Protein AF-A0A7X2NKG6-F1 (afdb_monomer_lite)

pLDDT: mean 87.87, std 10.51, range [48.62, 98.0]

Foldseek 3Di:
DVPQQQVQLCVQALPNDFAQALVSVVVSVVPDPQFDADLQFDADDPVVLVVLCPDQQRPNPDDDDDPLCVLVNVLFVSLVRNHFRGEDDDSDDPCSVVLVPRKGKDGQRDDAAEDADDAPLQLQQQLVLCVVFVPDPQGFFWKKWDWFAASNRYIYTGIWTWGDDPPHIHTYGHHDDGSMDITTTDGDVRSVVSSVVSVD

Radius of gyration: 16.54 Å; chains: 1; bounding box: 43×39×49 Å

Sequence (200 aa):
MHDTLREAMMQMGMGKTPVRSKKDLVAFLKKSKGVQYHENCRLIKEDWKRWMNGVWWGTGYTGELEPRAVPMLKLRDTLLAIGGEEACLPIQDPDLDHLMEYGQIWVVQKKVRMKRGEASRCHQNSAYLWQANRYYNAGIFGVATGYAMSDDGVWRQHSWCVLKKPRSYQIVETTTPRELYFGVCMLGSDAERFCESVCM

Organism: NCBI:txid2605778

Secondary structure (DSSP, 8-state):
-HHHHHHHHHHH-SSSS---SHHHHHHHHHH-TT------PPPPPHHHHHHHTTSTTSTT--SPPPTTHHHHHHHHHHHHHHS-SEEE--S--TTHHHHHHH-EEEE-SSS-EE---STT-HHHHHHHHHHHHTT-TTSEEEEEEEEEE-TTSEEEEEEEEEEEETTEEEEEESS---SEEEEEEE-HHHHHHHHHHHH-

Structure (mmCIF, N/CA/C/O backbone):
data_AF-A0A7X2NKG6-F1
#
_entry.id   AF-A0A7X2NKG6-F1
#
loop_
_atom_site.group_PDB
_atom_site.id
_atom_site.type_symbol
_atom_site.label_atom_id
_atom_site.label_alt_id
_atom_site.label_comp_id
_atom_site.label_asym_id
_atom_site.label_entity_id
_atom_site.label_seq_id
_atom_site.pdbx_PDB_ins_code
_atom_site.Cartn_x
_atom_site.Cartn_y
_atom_site.Cartn_z
_atom_site.occupancy
_atom_site.B_iso_or_equiv
_atom_site.auth_seq_id
_atom_site.auth_comp_id
_atom_site.auth_asym_id
_atom_site.auth_atom_id
_atom_site.pdbx_PDB_model_num
ATOM 1 N N . MET A 1 1 ? 22.214 0.914 -1.067 1.00 48.62 1 MET A N 1
ATOM 2 C CA . MET A 1 1 ? 20.976 0.097 -1.042 1.00 48.62 1 MET A CA 1
ATOM 3 C C . MET A 1 1 ? 19.731 0.987 -1.059 1.00 48.62 1 MET A C 1
ATOM 5 O O . MET A 1 1 ? 18.845 0.708 -1.841 1.00 48.62 1 MET A O 1
ATOM 9 N N . HIS A 1 2 ? 19.696 2.101 -0.311 1.00 55.44 2 HIS A N 1
ATOM 10 C CA . HIS A 1 2 ? 18.590 3.080 -0.341 1.00 55.44 2 HIS A CA 1
ATOM 11 C C . HIS A 1 2 ? 18.450 3.877 -1.654 1.00 55.44 2 HIS A C 1
ATOM 13 O O . HIS A 1 2 ? 17.345 4.290 -2.005 1.00 55.44 2 HIS A O 1
ATOM 19 N N . ASP A 1 3 ? 19.543 4.083 -2.396 1.00 59.94 3 ASP A N 1
ATOM 20 C CA . ASP A 1 3 ? 19.524 4.958 -3.576 1.00 59.94 3 ASP A CA 1
ATOM 21 C C . ASP A 1 3 ? 18.640 4.415 -4.708 1.00 59.94 3 ASP A C 1
ATOM 23 O O . ASP A 1 3 ? 17.891 5.180 -5.308 1.00 59.94 3 ASP A O 1
ATOM 27 N N . THR A 1 4 ? 18.612 3.096 -4.929 1.00 73.81 4 THR A N 1
ATOM 28 C CA . THR A 1 4 ? 17.812 2.473 -5.997 1.00 73.81 4 THR A CA 1
ATOM 29 C C . THR A 1 4 ? 16.314 2.574 -5.742 1.00 73.81 4 THR A C 1
ATOM 31 O O . THR A 1 4 ? 15.566 2.919 -6.657 1.00 73.81 4 THR A O 1
ATOM 34 N N . LEU A 1 5 ? 15.859 2.327 -4.508 1.00 78.81 5 LEU A N 1
ATOM 35 C CA . LEU A 1 5 ? 14.447 2.461 -4.146 1.00 78.81 5 LEU A CA 1
ATOM 36 C C . LEU A 1 5 ? 14.002 3.924 -4.199 1.00 78.81 5 LEU A C 1
ATOM 38 O O . LEU A 1 5 ? 12.959 4.244 -4.770 1.00 78.81 5 LEU A O 1
ATOM 42 N N . ARG A 1 6 ? 14.810 4.831 -3.647 1.00 79.56 6 ARG A N 1
ATOM 43 C CA . ARG A 1 6 ? 14.527 6.267 -3.670 1.00 79.56 6 ARG A CA 1
ATOM 44 C C . ARG A 1 6 ? 14.426 6.794 -5.101 1.00 79.56 6 ARG A C 1
ATOM 46 O O . ARG A 1 6 ? 13.461 7.486 -5.423 1.00 79.56 6 ARG A O 1
ATOM 53 N N . GLU A 1 7 ? 15.378 6.450 -5.964 1.00 77.88 7 GLU A N 1
ATOM 54 C CA . GLU A 1 7 ? 15.366 6.816 -7.384 1.00 77.88 7 GLU A CA 1
ATOM 55 C C . GLU A 1 7 ? 14.157 6.230 -8.113 1.00 77.88 7 GLU A C 1
ATOM 57 O O . GLU A 1 7 ? 13.478 6.947 -8.850 1.00 77.88 7 GLU A O 1
ATOM 62 N N . ALA A 1 8 ? 13.840 4.956 -7.863 1.00 79.44 8 ALA A N 1
ATOM 63 C CA . ALA A 1 8 ? 12.670 4.289 -8.417 1.00 79.44 8 ALA A CA 1
ATOM 64 C C . ALA A 1 8 ? 11.385 5.043 -8.052 1.00 79.44 8 ALA A C 1
ATOM 66 O O . ALA A 1 8 ? 10.585 5.386 -8.926 1.00 79.44 8 ALA A O 1
ATOM 67 N N . MET A 1 9 ? 11.211 5.364 -6.770 1.00 84.56 9 MET A N 1
ATOM 68 C CA . MET A 1 9 ? 10.041 6.081 -6.271 1.00 84.56 9 MET A CA 1
ATOM 69 C C . MET A 1 9 ? 9.963 7.511 -6.809 1.00 84.56 9 MET A C 1
ATOM 71 O O . MET A 1 9 ? 8.890 7.944 -7.224 1.00 84.56 9 MET A O 1
ATOM 75 N N . MET A 1 10 ? 11.088 8.225 -6.917 1.00 79.94 10 MET A N 1
ATOM 76 C CA . MET A 1 10 ? 11.113 9.541 -7.565 1.00 79.94 10 MET A CA 1
ATOM 77 C C . MET A 1 10 ? 10.756 9.466 -9.052 1.00 79.94 10 MET A C 1
ATOM 79 O O . MET A 1 10 ? 10.020 10.318 -9.549 1.00 79.94 10 MET A O 1
ATOM 83 N N . GLN A 1 11 ? 11.239 8.447 -9.767 1.00 76.38 11 GLN A N 1
ATOM 84 C CA . GLN A 1 11 ? 10.953 8.258 -11.189 1.00 76.38 11 GLN A CA 1
ATOM 85 C C . GLN A 1 11 ? 9.481 7.895 -11.436 1.00 76.38 11 GLN A C 1
ATOM 87 O O . GLN A 1 11 ? 8.892 8.327 -12.428 1.00 76.38 11 GLN A O 1
ATOM 92 N N . MET A 1 12 ? 8.893 7.098 -10.540 1.00 74.81 12 MET A N 1
ATOM 93 C CA . MET A 1 12 ? 7.510 6.616 -10.612 1.00 74.81 12 MET A CA 1
ATOM 94 C C . MET A 1 12 ? 6.499 7.526 -9.914 1.00 74.81 12 MET A C 1
ATOM 96 O O . MET A 1 12 ? 5.302 7.231 -9.922 1.00 74.81 12 MET A O 1
ATOM 100 N N . GLY A 1 13 ? 6.953 8.630 -9.319 1.00 62.66 13 GLY A N 1
ATOM 101 C CA . GLY A 1 13 ? 6.102 9.656 -8.735 1.00 62.66 13 GLY A CA 1
ATOM 102 C C . GLY A 1 13 ? 4.969 10.041 -9.684 1.00 62.66 13 GLY A C 1
ATOM 103 O O . GLY A 1 13 ? 5.182 10.301 -10.872 1.00 62.66 13 GLY A O 1
ATOM 104 N N . MET A 1 14 ? 3.738 10.090 -9.174 1.00 60.88 14 MET A N 1
ATOM 105 C CA . MET A 1 14 ? 2.606 10.653 -9.911 1.00 60.88 14 MET A CA 1
ATOM 106 C C . MET A 1 14 ? 2.756 12.185 -9.988 1.00 60.88 14 MET A C 1
ATOM 108 O O . MET A 1 14 ? 2.049 12.932 -9.324 1.00 60.88 14 MET A O 1
ATOM 112 N N . GLY A 1 15 ? 3.726 12.660 -10.775 1.00 54.94 15 GLY A N 1
ATOM 113 C CA . GLY A 1 15 ? 4.187 14.052 -10.832 1.00 54.94 15 GLY A CA 1
ATOM 114 C C . GLY A 1 15 ? 5.669 14.197 -10.456 1.00 54.94 15 GLY A C 1
ATOM 115 O O . GLY A 1 15 ? 6.328 13.225 -10.116 1.00 54.94 15 GLY A O 1
ATOM 116 N N . LYS A 1 16 ? 6.209 15.428 -10.490 1.00 59.16 16 LYS A N 1
ATOM 117 C CA . LYS A 1 16 ? 7.591 15.718 -10.034 1.00 59.16 16 LYS A CA 1
ATOM 118 C C . LYS A 1 16 ? 7.776 15.562 -8.511 1.00 59.16 16 LYS A C 1
ATOM 120 O O . LYS A 1 16 ? 8.898 15.649 -8.028 1.00 59.16 16 LYS A O 1
ATOM 125 N N . THR A 1 17 ? 6.685 15.386 -7.763 1.00 68.44 17 THR A N 1
ATOM 126 C CA . THR A 1 17 ? 6.663 15.310 -6.298 1.00 68.44 17 THR A CA 1
ATOM 127 C C . THR A 1 17 ? 5.819 14.101 -5.882 1.00 68.44 17 THR A C 1
ATOM 129 O O . THR A 1 17 ? 4.720 13.951 -6.423 1.00 68.44 17 THR A O 1
ATOM 132 N N . PRO A 1 18 ? 6.294 13.251 -4.953 1.00 77.94 18 PRO A N 1
ATOM 133 C CA . PRO A 1 18 ? 5.524 12.121 -4.440 1.00 77.94 18 PRO A CA 1
ATOM 134 C C . PRO A 1 18 ? 4.194 12.563 -3.824 1.00 77.94 18 PRO A C 1
ATOM 136 O O . PRO A 1 18 ? 4.122 13.585 -3.144 1.00 77.94 18 PRO A O 1
ATOM 139 N N . VAL A 1 19 ? 3.143 11.774 -4.037 1.00 86.56 19 VAL A N 1
ATOM 140 C CA . VAL A 1 19 ? 1.824 12.012 -3.441 1.00 86.56 19 VAL A CA 1
ATOM 141 C C . VAL A 1 19 ? 1.767 11.246 -2.123 1.00 86.56 19 VAL A C 1
ATOM 143 O O . VAL A 1 19 ? 1.677 10.026 -2.159 1.00 86.56 19 VAL A O 1
ATOM 146 N N . ARG A 1 20 ? 1.867 11.908 -0.964 1.00 89.06 20 ARG A N 1
ATOM 147 C CA . ARG A 1 20 ? 2.012 11.204 0.332 1.00 89.06 20 ARG A CA 1
ATOM 148 C C . ARG A 1 20 ? 0.953 11.562 1.368 1.00 89.06 20 ARG A C 1
ATOM 150 O O . ARG A 1 20 ? 0.866 10.916 2.402 1.00 89.06 20 ARG A O 1
ATOM 157 N N . SER A 1 21 ? 0.140 12.572 1.087 1.00 91.38 21 SER A N 1
ATOM 158 C CA . SER A 1 21 ? -0.926 13.046 1.967 1.00 91.38 21 SER A CA 1
ATOM 159 C C . SER A 1 21 ? -2.225 13.286 1.201 1.00 91.38 21 SER A C 1
ATOM 161 O O . SER A 1 21 ? -2.227 13.407 -0.028 1.00 91.38 21 SER A O 1
ATOM 163 N N . LYS A 1 22 ? -3.339 13.459 1.927 1.00 90.94 22 LYS A N 1
ATOM 164 C CA . LYS A 1 22 ? -4.613 13.900 1.333 1.00 90.94 22 LYS A CA 1
ATOM 165 C C . LYS A 1 22 ? -4.467 15.216 0.567 1.00 90.94 22 LYS A C 1
ATOM 167 O O . LYS A 1 22 ? -5.031 15.373 -0.514 1.00 90.94 22 LYS A O 1
ATOM 172 N N . LYS A 1 23 ? -3.669 16.154 1.086 1.00 91.38 23 LYS A N 1
ATOM 173 C CA . LYS A 1 23 ? -3.391 17.432 0.417 1.00 91.38 23 LYS A CA 1
ATOM 174 C C . LYS A 1 23 ? -2.693 17.215 -0.927 1.00 91.38 23 LYS A C 1
ATOM 176 O O . LYS A 1 23 ? -3.103 17.817 -1.921 1.00 91.38 23 LYS A O 1
ATOM 181 N N . ASP A 1 24 ? -1.683 16.348 -0.965 1.00 89.62 24 ASP A N 1
ATOM 182 C CA . ASP A 1 24 ? -0.966 16.028 -2.203 1.00 89.62 24 ASP A CA 1
ATOM 183 C C . ASP A 1 24 ? -1.886 15.326 -3.196 1.00 89.62 24 ASP A C 1
ATOM 185 O O . ASP A 1 24 ? -1.875 15.662 -4.379 1.00 89.62 24 ASP A O 1
ATOM 189 N N . LEU A 1 25 ? -2.719 14.395 -2.718 1.00 88.38 25 LEU A N 1
ATOM 190 C CA . LEU A 1 25 ? -3.688 13.675 -3.539 1.00 88.38 25 LEU A CA 1
ATOM 191 C C . LEU A 1 25 ? -4.669 14.646 -4.198 1.00 88.38 25 LEU A C 1
ATOM 193 O O . LEU A 1 25 ? -4.836 14.630 -5.416 1.00 88.38 25 LEU A O 1
ATOM 197 N N . VAL A 1 26 ? -5.258 15.556 -3.422 1.00 88.50 26 VAL A N 1
ATOM 198 C CA . VAL A 1 26 ? -6.160 16.591 -3.945 1.00 88.50 26 VAL A CA 1
ATOM 199 C C . VAL A 1 26 ? -5.442 17.489 -4.959 1.00 88.50 26 VAL A C 1
ATOM 201 O O . VAL A 1 26 ? -5.999 17.804 -6.013 1.00 88.50 26 VAL A O 1
ATOM 204 N N . ALA A 1 27 ? -4.200 17.896 -4.682 1.00 88.25 27 ALA A N 1
ATOM 205 C CA . ALA A 1 27 ? -3.410 18.708 -5.606 1.00 88.25 27 ALA A CA 1
ATOM 206 C C . ALA A 1 27 ? -3.083 17.961 -6.912 1.00 88.25 27 ALA A C 1
ATOM 208 O O . ALA A 1 27 ? -3.132 18.555 -7.993 1.00 88.25 27 ALA A O 1
ATOM 209 N N . PHE A 1 28 ? -2.781 16.666 -6.820 1.00 85.69 28 PHE A N 1
ATOM 210 C CA . PHE A 1 28 ? -2.526 15.783 -7.952 1.00 85.69 28 PHE A CA 1
ATOM 211 C C . PHE A 1 28 ? -3.778 15.604 -8.824 1.00 85.69 28 PHE A C 1
ATOM 213 O O . PHE A 1 28 ? -3.712 15.779 -10.046 1.00 85.69 28 PHE A O 1
ATOM 220 N N . LEU A 1 29 ? -4.932 15.325 -8.209 1.00 84.50 29 LEU A N 1
ATOM 221 C CA . LEU A 1 29 ? -6.208 15.124 -8.902 1.00 84.50 29 LEU A CA 1
ATOM 222 C C . LEU A 1 29 ? -6.650 16.379 -9.664 1.00 84.50 29 LEU A C 1
ATOM 224 O O . LEU A 1 29 ? -7.026 16.281 -10.829 1.00 84.50 29 LEU A O 1
ATOM 228 N N . LYS A 1 30 ? -6.506 17.573 -9.071 1.00 84.81 30 LYS A N 1
ATOM 229 C CA . LYS A 1 30 ? -6.823 18.853 -9.740 1.00 84.81 30 LYS A CA 1
ATOM 230 C C . LYS A 1 30 ? -6.037 19.073 -11.037 1.00 84.81 30 LYS A C 1
ATOM 232 O O . LYS A 1 30 ? -6.534 19.722 -11.953 1.00 84.81 30 LYS A O 1
ATOM 237 N N . LYS A 1 31 ? -4.807 18.556 -11.118 1.00 82.44 31 LYS A N 1
ATOM 238 C CA . LYS A 1 31 ? -3.934 18.684 -12.300 1.00 82.44 31 LYS A CA 1
ATOM 239 C C . LYS A 1 31 ? -4.140 17.560 -13.319 1.00 82.44 31 LYS A C 1
ATOM 241 O O . LYS A 1 31 ? -3.754 17.707 -14.479 1.00 82.44 31 LYS A O 1
ATOM 246 N N . SER A 1 32 ? -4.743 16.448 -12.908 1.00 76.19 32 SER A N 1
ATOM 247 C CA . SER A 1 32 ? -4.810 15.222 -13.698 1.00 76.19 32 SER A CA 1
ATOM 248 C C . SER A 1 32 ? -6.152 15.088 -14.408 1.00 76.19 32 SER A C 1
ATOM 250 O O . SER A 1 32 ? -7.126 14.576 -13.862 1.00 76.19 32 SER A O 1
ATOM 252 N N . LYS A 1 33 ? -6.207 15.527 -15.671 1.00 69.62 33 LYS A N 1
ATOM 253 C CA . LYS A 1 33 ? -7.412 15.384 -16.502 1.00 69.62 33 LYS A CA 1
ATOM 254 C C . LYS A 1 33 ? -7.776 13.901 -16.680 1.00 69.62 33 LYS A C 1
ATOM 256 O O . LYS A 1 33 ? -6.979 13.124 -17.206 1.00 69.62 33 LYS A O 1
ATOM 261 N N . GLY A 1 34 ? -8.996 13.524 -16.293 1.00 65.62 34 GLY A N 1
ATOM 262 C CA . GLY A 1 34 ? -9.547 12.177 -16.503 1.00 65.62 34 GLY A CA 1
ATOM 263 C C . GLY A 1 34 ? -9.145 11.124 -15.465 1.00 65.62 34 GLY A C 1
ATOM 264 O O . GLY A 1 34 ? -9.336 9.936 -15.720 1.00 65.62 34 GLY A O 1
ATOM 265 N N . VAL A 1 35 ? -8.587 11.529 -14.320 1.00 68.25 35 VAL A N 1
ATOM 266 C CA . VAL A 1 35 ? -8.452 10.654 -13.147 1.00 68.25 35 VAL A CA 1
ATOM 267 C C . VAL A 1 35 ? -9.713 10.807 -12.303 1.00 68.25 35 VAL A C 1
ATOM 269 O O . VAL A 1 35 ? -10.038 11.913 -11.882 1.00 68.25 35 VAL A O 1
ATOM 272 N N . GLN A 1 36 ? -10.437 9.710 -12.097 1.00 62.44 36 GLN A N 1
ATOM 273 C CA . GLN A 1 36 ? -11.591 9.668 -11.203 1.00 62.44 36 GLN A CA 1
ATOM 274 C C . GLN A 1 36 ? -11.150 9.047 -9.882 1.00 62.44 36 GLN A C 1
ATOM 276 O O . GLN A 1 36 ? -10.552 7.975 -9.869 1.00 62.44 36 GLN A O 1
ATOM 281 N N . TYR A 1 37 ? -11.424 9.752 -8.793 1.00 69.38 37 TYR A N 1
ATOM 282 C CA . TYR A 1 37 ? -11.323 9.251 -7.432 1.00 69.38 37 TYR A CA 1
ATOM 283 C C . TYR A 1 37 ? -12.624 9.631 -6.738 1.00 69.38 37 TYR A C 1
ATOM 285 O O . TYR A 1 37 ? -13.054 10.785 -6.823 1.00 69.38 37 TYR A O 1
ATOM 293 N N . HIS A 1 38 ? -13.256 8.659 -6.097 1.00 66.81 38 HIS A N 1
ATOM 294 C CA . HIS A 1 38 ? -14.462 8.868 -5.318 1.00 66.81 38 HIS A CA 1
ATOM 295 C C . HIS A 1 38 ? -14.119 8.620 -3.854 1.00 66.81 38 HIS A C 1
ATOM 297 O O . HIS A 1 38 ? -13.625 7.556 -3.508 1.00 66.81 38 HIS A O 1
ATOM 303 N N . GLU A 1 39 ? -14.382 9.603 -2.994 1.00 67.25 39 GLU A N 1
ATOM 304 C CA . GLU A 1 39 ? -14.208 9.429 -1.544 1.00 67.25 39 GLU A CA 1
ATOM 305 C C . GLU A 1 39 ? -15.270 8.497 -0.940 1.00 67.25 39 GLU A C 1
ATOM 307 O O . GLU A 1 39 ? -15.089 7.983 0.161 1.00 67.25 39 GLU A O 1
ATOM 312 N N . ASN A 1 40 ? -16.371 8.264 -1.660 1.00 66.56 40 ASN A N 1
ATOM 313 C CA . ASN A 1 40 ? -17.508 7.495 -1.173 1.00 66.56 40 ASN A CA 1
ATOM 314 C C . ASN A 1 40 ? -17.190 5.997 -1.178 1.00 66.56 40 ASN A C 1
ATOM 316 O O . ASN A 1 40 ? -17.402 5.310 -2.177 1.00 66.56 40 ASN A O 1
ATOM 320 N N . CYS A 1 41 ? -16.720 5.503 -0.039 1.00 77.62 41 CYS A N 1
ATOM 321 C CA . CYS A 1 41 ? -16.669 4.079 0.253 1.00 77.62 41 CYS A CA 1
ATOM 322 C C . CYS A 1 41 ? -18.050 3.590 0.715 1.00 77.62 41 CYS A C 1
ATOM 324 O O . CYS A 1 41 ? -18.856 4.343 1.268 1.00 77.62 41 CYS A O 1
ATOM 326 N N . ARG A 1 42 ? -18.338 2.310 0.491 1.00 83.00 42 ARG A N 1
ATOM 327 C CA . ARG A 1 42 ? -19.437 1.612 1.153 1.00 83.00 42 ARG A CA 1
ATOM 328 C C . ARG A 1 42 ? -19.159 1.595 2.648 1.00 83.00 42 ARG A C 1
ATOM 330 O O . ARG A 1 42 ? -18.023 1.391 3.064 1.00 83.00 42 ARG A O 1
ATOM 337 N N . LEU A 1 43 ? -20.219 1.734 3.436 1.00 85.12 43 LEU A N 1
ATOM 338 C CA . LEU A 1 43 ? -20.123 1.596 4.881 1.00 85.12 43 LEU A CA 1
ATOM 339 C C . LEU A 1 43 ? -19.616 0.196 5.240 1.00 85.12 43 LEU A C 1
ATOM 341 O O . LEU A 1 43 ? -20.142 -0.814 4.758 1.00 85.12 43 LEU A O 1
ATOM 345 N N . ILE A 1 44 ? -18.620 0.146 6.121 1.00 87.06 44 ILE A N 1
ATOM 346 C CA . ILE A 1 44 ? -18.189 -1.096 6.759 1.00 87.06 44 ILE A CA 1
ATOM 347 C C . ILE A 1 44 ? -19.377 -1.652 7.552 1.00 87.06 44 ILE A C 1
ATOM 349 O O . ILE A 1 44 ? -20.029 -0.926 8.303 1.00 87.06 44 ILE A O 1
ATOM 353 N N . LYS A 1 45 ? -19.656 -2.949 7.389 1.00 87.44 45 LYS A N 1
ATOM 354 C CA . LYS A 1 45 ? -20.755 -3.621 8.090 1.00 87.44 45 LYS A CA 1
ATOM 355 C C . LYS A 1 45 ? -20.566 -3.561 9.611 1.00 87.44 45 LYS A C 1
ATOM 357 O O . LYS A 1 45 ? -19.456 -3.727 10.110 1.00 87.44 45 LYS A O 1
ATOM 362 N N . GLU A 1 46 ? -21.661 -3.372 10.343 1.00 88.25 46 GLU A N 1
ATOM 363 C CA . GLU A 1 46 ? -21.649 -3.187 11.803 1.00 88.25 46 GLU A CA 1
ATOM 364 C C . GLU A 1 46 ? -21.050 -4.366 12.581 1.00 88.25 46 GLU A C 1
ATOM 366 O O . GLU A 1 46 ? -20.316 -4.173 13.548 1.00 88.25 46 GLU A O 1
ATOM 371 N N . ASP A 1 47 ? -21.337 -5.597 12.163 1.00 91.50 47 ASP A N 1
ATOM 372 C CA . ASP A 1 47 ? -20.755 -6.811 12.743 1.00 91.50 47 ASP A CA 1
ATOM 373 C C . ASP A 1 47 ? -19.230 -6.830 12.593 1.00 91.50 47 ASP A C 1
ATOM 375 O O . ASP A 1 47 ? -18.502 -7.132 13.541 1.00 91.50 47 ASP A O 1
ATOM 379 N N . TRP A 1 48 ? -18.741 -6.423 11.425 1.00 89.69 48 TRP A N 1
ATOM 380 C CA . TRP A 1 48 ? -17.318 -6.321 11.162 1.00 89.69 48 TRP A CA 1
ATOM 381 C C . TRP A 1 48 ? -16.663 -5.168 11.935 1.00 89.69 48 TRP A C 1
ATOM 383 O O . TRP A 1 48 ? -15.604 -5.381 12.524 1.00 89.69 48 TRP A O 1
ATOM 393 N N . LYS A 1 49 ? -17.305 -3.993 12.040 1.00 89.50 49 LYS A N 1
ATOM 394 C CA . LYS A 1 49 ? -16.838 -2.895 12.914 1.00 89.50 49 LYS A CA 1
ATOM 395 C C . LYS A 1 49 ? -16.680 -3.358 14.362 1.00 89.50 49 LYS A C 1
ATOM 397 O O . LYS A 1 49 ? -15.639 -3.137 14.973 1.00 89.50 49 LYS A O 1
ATOM 402 N N . ARG A 1 50 ? -17.678 -4.066 14.901 1.00 91.56 50 ARG A N 1
ATOM 403 C CA . ARG A 1 50 ? -17.626 -4.613 16.269 1.00 91.56 50 ARG A CA 1
ATOM 404 C C . ARG A 1 50 ? -16.465 -5.578 16.463 1.00 91.56 50 ARG A C 1
ATOM 406 O O . ARG A 1 50 ? -15.790 -5.500 17.483 1.00 91.56 50 ARG A O 1
ATOM 413 N N . TRP A 1 51 ? -16.226 -6.464 15.498 1.00 93.00 51 TRP A N 1
ATOM 414 C CA . TRP A 1 51 ? -15.077 -7.365 15.547 1.00 93.00 51 TRP A CA 1
ATOM 415 C C . TRP A 1 51 ? -13.748 -6.595 15.512 1.00 93.00 51 TRP A C 1
ATOM 417 O O . TRP A 1 51 ? -12.848 -6.910 16.288 1.00 93.00 51 TRP A O 1
ATOM 427 N N . MET A 1 52 ? -13.637 -5.550 14.681 1.00 92.75 52 MET A N 1
ATOM 428 C CA . MET A 1 52 ? -12.416 -4.739 14.581 1.00 92.75 52 MET A CA 1
ATOM 429 C C . MET A 1 52 ? -12.094 -3.964 15.864 1.00 92.75 52 MET A C 1
ATOM 431 O O . MET A 1 52 ? -10.929 -3.774 16.193 1.00 92.75 52 MET A O 1
ATOM 435 N N . ASN A 1 53 ? -13.097 -3.597 16.657 1.00 92.62 53 ASN A N 1
ATOM 436 C CA . ASN A 1 53 ? -12.857 -2.992 17.970 1.00 92.62 53 ASN A CA 1
ATOM 437 C C . ASN A 1 53 ? -12.183 -3.962 18.961 1.00 92.62 53 ASN A C 1
ATOM 439 O O . ASN A 1 53 ? -11.663 -3.537 19.987 1.00 92.62 53 ASN A O 1
ATOM 443 N N . GLY A 1 54 ? -12.185 -5.267 18.671 1.00 92.62 54 GLY A N 1
ATOM 444 C CA . GLY A 1 54 ? -11.509 -6.289 19.468 1.00 92.62 54 GLY A CA 1
ATOM 445 C C . GLY A 1 54 ? -10.076 -6.605 19.028 1.00 92.62 54 GLY A C 1
ATOM 446 O O . GLY A 1 54 ? -9.421 -7.406 19.691 1.00 92.62 54 GLY A O 1
ATOM 447 N N . VAL A 1 55 ? -9.575 -6.022 17.932 1.00 93.75 55 VAL A N 1
ATOM 448 C CA . VAL A 1 55 ? -8.218 -6.289 17.421 1.00 93.75 55 VAL A CA 1
ATOM 449 C C . VAL A 1 55 ? -7.333 -5.057 17.559 1.00 93.75 55 VAL A C 1
ATOM 451 O O . VAL A 1 55 ? -7.771 -3.945 17.299 1.00 93.75 55 VAL A O 1
ATOM 454 N N . TRP A 1 56 ? -6.068 -5.257 17.930 1.00 94.38 56 TRP A N 1
ATOM 455 C CA . TRP A 1 56 ? -5.152 -4.185 18.350 1.00 94.38 56 TRP A CA 1
ATOM 456 C C . TRP A 1 56 ? -4.956 -3.044 17.337 1.00 94.38 56 TRP A C 1
ATOM 458 O O . TRP A 1 56 ? -4.598 -1.933 17.724 1.00 94.38 56 TRP A O 1
ATOM 468 N N . TRP A 1 57 ? -5.156 -3.308 16.043 1.00 93.06 57 TRP A N 1
ATOM 469 C CA . TRP A 1 57 ? -5.004 -2.311 14.982 1.00 93.06 57 TRP A CA 1
ATOM 470 C C . TRP A 1 57 ? -6.282 -1.513 14.697 1.00 93.06 57 TRP A C 1
ATOM 472 O O . TRP A 1 57 ? -6.189 -0.446 14.085 1.00 93.06 57 TRP A O 1
ATOM 482 N N . GLY A 1 58 ? -7.453 -1.985 15.134 1.00 94.31 58 GLY A N 1
ATOM 483 C CA . GLY A 1 58 ? -8.732 -1.322 14.874 1.00 94.31 58 GLY A CA 1
ATOM 484 C C . GLY A 1 58 ? -8.815 0.045 15.551 1.00 94.31 58 GLY A C 1
ATOM 485 O O . GLY A 1 58 ? -8.276 0.243 16.643 1.00 94.31 58 GLY A O 1
ATOM 486 N N . THR A 1 59 ? -9.479 1.016 14.918 1.00 94.38 59 THR A N 1
ATOM 487 C CA . THR A 1 59 ? -9.578 2.375 15.489 1.00 94.38 59 THR A CA 1
ATOM 488 C C . THR A 1 59 ? -10.370 2.424 16.795 1.00 94.38 59 THR A C 1
ATOM 490 O O . THR A 1 59 ? -10.093 3.270 17.642 1.00 94.38 59 THR A O 1
ATOM 493 N N . GLY A 1 60 ? -11.314 1.499 16.988 1.00 93.06 60 GLY A N 1
ATOM 494 C CA . GLY A 1 60 ? -12.090 1.364 18.221 1.00 93.06 60 GLY A CA 1
ATOM 495 C C . GLY A 1 60 ? -11.476 0.442 19.277 1.00 93.06 60 GLY A C 1
ATOM 496 O O . GLY A 1 60 ? -12.161 0.123 20.248 1.00 93.06 60 GLY A O 1
ATOM 497 N N . TYR A 1 61 ? -10.234 -0.021 19.104 1.00 94.38 61 TYR A N 1
ATOM 498 C CA . TYR A 1 61 ? -9.563 -0.861 20.095 1.00 94.38 61 TYR A CA 1
ATOM 499 C C . TYR A 1 61 ? -9.231 -0.078 21.368 1.00 94.38 61 TYR A C 1
ATOM 501 O O . TYR A 1 61 ? -8.574 0.961 21.323 1.00 94.38 61 TYR A O 1
ATOM 509 N N . THR A 1 62 ? -9.663 -0.602 22.515 1.00 93.00 62 THR A N 1
ATOM 510 C CA . THR A 1 62 ? -9.469 0.017 23.840 1.00 93.00 62 THR A CA 1
ATOM 511 C C . THR A 1 62 ? -8.609 -0.820 24.787 1.00 93.00 62 THR A C 1
ATOM 513 O O . THR A 1 62 ? -8.488 -0.480 25.963 1.00 93.00 62 THR A O 1
ATOM 516 N N . GLY A 1 63 ? -8.042 -1.930 24.307 1.00 92.00 63 GLY A N 1
ATOM 517 C CA . GLY A 1 63 ? -7.140 -2.763 25.098 1.00 92.00 63 GLY A CA 1
ATOM 518 C C . GLY A 1 63 ? -5.728 -2.182 25.194 1.00 92.00 63 GLY A C 1
ATOM 519 O O . GLY A 1 63 ? -5.415 -1.128 24.638 1.00 92.00 63 GLY A O 1
ATOM 520 N N . GLU A 1 64 ? -4.847 -2.900 25.885 1.00 92.81 64 GLU A N 1
ATOM 521 C CA . GLU A 1 64 ? -3.442 -2.511 25.994 1.00 92.81 64 GLU A CA 1
ATOM 522 C C . GLU A 1 64 ? -2.712 -2.706 24.659 1.00 92.81 64 GLU A C 1
ATOM 524 O O . GLU A 1 64 ? -2.931 -3.689 23.941 1.00 92.81 64 GLU A O 1
ATOM 529 N N . LEU A 1 65 ? -1.854 -1.743 24.321 1.00 91.38 65 LEU A N 1
ATOM 530 C CA . LEU A 1 65 ? -1.023 -1.767 23.123 1.00 91.38 65 LEU A CA 1
ATOM 531 C C . LEU A 1 65 ? 0.400 -2.168 23.491 1.00 91.38 65 LEU A C 1
ATOM 533 O O . LEU A 1 65 ? 1.062 -1.510 24.293 1.00 91.38 65 LEU A O 1
ATOM 537 N N . GLU A 1 66 ? 0.903 -3.214 22.846 1.00 89.94 66 GLU A N 1
ATOM 538 C CA . GLU A 1 66 ? 2.312 -3.571 22.958 1.00 89.94 66 GLU A CA 1
ATOM 539 C C . GLU A 1 66 ? 3.190 -2.497 22.284 1.00 89.94 66 GLU A C 1
ATOM 541 O O . GLU A 1 66 ? 2.834 -2.003 21.210 1.00 89.94 66 GLU A O 1
ATOM 546 N N . PRO A 1 67 ? 4.383 -2.167 22.818 1.00 91.19 67 PRO A N 1
ATOM 547 C CA . PRO A 1 67 ? 5.258 -1.150 22.225 1.00 91.19 67 PRO A CA 1
ATOM 548 C C . PRO A 1 67 ? 5.581 -1.378 20.740 1.00 91.19 67 PRO A C 1
ATOM 550 O O . PRO A 1 67 ? 5.691 -0.422 19.973 1.00 91.19 67 PRO A O 1
ATOM 553 N N . ARG A 1 68 ? 5.670 -2.645 20.308 1.00 88.31 68 ARG A N 1
ATOM 554 C CA . ARG A 1 68 ? 5.912 -3.018 18.903 1.00 88.31 68 ARG A CA 1
ATOM 555 C C . ARG A 1 68 ? 4.754 -2.684 17.954 1.00 88.31 68 ARG A C 1
ATOM 557 O O . ARG A 1 68 ? 4.976 -2.611 16.752 1.00 88.31 68 ARG A O 1
ATOM 564 N N . ALA A 1 69 ? 3.547 -2.451 18.471 1.00 91.25 69 ALA A N 1
ATOM 565 C CA . ALA A 1 69 ? 2.397 -2.037 17.671 1.00 91.25 69 ALA A CA 1
ATOM 566 C C . ALA A 1 69 ? 2.466 -0.550 17.286 1.00 91.25 69 ALA A C 1
ATOM 568 O O . ALA A 1 69 ? 1.924 -0.151 16.258 1.00 91.25 69 ALA A O 1
ATOM 569 N N . VAL A 1 70 ? 3.153 0.282 18.078 1.00 92.44 70 VAL A N 1
ATOM 570 C CA . VAL A 1 70 ? 3.173 1.744 17.898 1.00 92.44 70 VAL A CA 1
ATOM 571 C C . VAL A 1 70 ? 3.648 2.171 16.500 1.00 92.44 70 VAL A C 1
ATOM 573 O O . VAL A 1 70 ? 2.987 3.017 15.895 1.00 92.44 70 VAL A O 1
ATOM 576 N N . PRO A 1 71 ? 4.738 1.618 15.928 1.00 94.94 71 PRO A N 1
ATOM 577 C CA . PRO A 1 71 ? 5.151 1.955 14.566 1.00 94.94 71 PRO A CA 1
ATOM 578 C C . PRO A 1 71 ? 4.098 1.596 13.507 1.00 94.94 71 PRO A C 1
ATOM 580 O O . PRO A 1 71 ? 3.830 2.394 12.611 1.00 94.94 71 PRO A O 1
ATOM 583 N N . MET A 1 72 ? 3.445 0.442 13.652 1.00 96.44 72 MET A N 1
ATOM 584 C CA . MET A 1 72 ? 2.370 0.009 12.758 1.00 96.44 72 MET A CA 1
ATOM 585 C C . MET A 1 72 ? 1.146 0.934 12.853 1.00 96.44 72 MET A C 1
ATOM 587 O O . MET A 1 72 ? 0.573 1.307 11.831 1.00 96.44 72 MET A O 1
ATOM 591 N N . LEU A 1 73 ? 0.786 1.398 14.054 1.00 95.94 73 LEU A N 1
ATOM 592 C CA . LEU A 1 73 ? -0.301 2.369 14.234 1.00 95.94 73 LEU A CA 1
ATOM 593 C C . LEU A 1 73 ? 0.007 3.732 13.601 1.00 95.94 73 LEU A C 1
ATOM 595 O O . LEU A 1 73 ? -0.890 4.356 13.044 1.00 95.94 73 LEU A O 1
ATOM 599 N N . LYS A 1 74 ? 1.273 4.170 13.582 1.00 95.75 74 LYS A N 1
ATOM 600 C CA . LYS A 1 74 ? 1.661 5.380 12.832 1.00 95.75 74 LYS A CA 1
ATOM 601 C C . LYS A 1 74 ? 1.406 5.227 11.330 1.00 95.75 74 LYS A C 1
ATOM 603 O O . LYS A 1 74 ? 0.974 6.184 10.682 1.00 95.75 74 LYS A O 1
ATOM 608 N N . LEU A 1 75 ? 1.649 4.037 10.776 1.00 97.06 75 LEU A N 1
ATOM 609 C CA . LEU A 1 75 ? 1.313 3.742 9.385 1.00 97.06 75 LEU A CA 1
ATOM 610 C C . LEU A 1 75 ? -0.207 3.750 9.171 1.00 97.06 75 LEU A C 1
ATOM 612 O O . LEU A 1 75 ? -0.660 4.393 8.225 1.00 97.06 75 LEU A O 1
ATOM 616 N N . ARG A 1 76 ? -0.998 3.124 10.059 1.00 96.69 76 ARG A N 1
ATOM 617 C CA . ARG A 1 76 ? -2.474 3.212 10.020 1.00 96.69 76 ARG A CA 1
ATOM 618 C C . ARG A 1 76 ? -2.922 4.662 9.951 1.00 96.69 76 ARG A C 1
ATOM 620 O O . ARG A 1 76 ? -3.647 5.028 9.035 1.00 96.69 76 ARG A O 1
ATOM 627 N N . ASP A 1 77 ? -2.478 5.484 10.893 1.00 96.25 77 ASP A N 1
ATOM 628 C CA . ASP A 1 77 ? -2.933 6.867 11.001 1.00 96.25 77 ASP A CA 1
ATOM 629 C C . ASP A 1 77 ? -2.536 7.677 9.753 1.00 96.25 77 ASP A C 1
ATOM 631 O O . ASP A 1 77 ? -3.305 8.513 9.282 1.00 96.25 77 ASP A O 1
ATOM 635 N N . THR A 1 78 ? -1.384 7.366 9.145 1.00 95.88 78 THR A N 1
ATOM 636 C CA . THR A 1 78 ? -0.964 7.935 7.853 1.00 95.88 78 THR A CA 1
ATOM 637 C C . THR A 1 78 ? -1.916 7.544 6.717 1.00 95.88 78 THR A C 1
ATOM 639 O O . THR A 1 78 ? -2.323 8.406 5.936 1.00 95.88 78 THR A O 1
ATOM 642 N N . LEU A 1 79 ? -2.302 6.268 6.625 1.00 96.69 79 LEU A N 1
ATOM 643 C CA . LEU A 1 79 ? -3.254 5.777 5.621 1.00 96.69 79 LEU A CA 1
ATOM 644 C C . LEU A 1 79 ? -4.644 6.399 5.815 1.00 96.69 79 LEU A C 1
ATOM 646 O O . LEU A 1 79 ? -5.236 6.898 4.860 1.00 96.69 79 LEU A O 1
ATOM 650 N N . LEU A 1 80 ? -5.138 6.446 7.052 1.00 95.69 80 LEU A N 1
ATOM 651 C CA . LEU A 1 80 ? -6.453 7.008 7.375 1.00 95.69 80 LEU A CA 1
ATOM 652 C C . LEU A 1 80 ? -6.512 8.527 7.185 1.00 95.69 80 LEU A C 1
ATOM 654 O O . LEU A 1 80 ? -7.539 9.063 6.771 1.00 95.69 80 LEU A O 1
ATOM 658 N N . ALA A 1 81 ? -5.398 9.233 7.392 1.00 95.00 81 ALA A N 1
ATOM 659 C CA . ALA A 1 81 ? -5.302 10.654 7.068 1.00 95.00 81 ALA A CA 1
ATOM 660 C C . ALA A 1 81 ? -5.431 10.933 5.558 1.00 95.00 81 ALA A C 1
ATOM 662 O O . ALA A 1 81 ? -5.782 12.051 5.169 1.00 95.00 81 ALA A O 1
ATOM 663 N N . ILE A 1 82 ? -5.151 9.946 4.698 1.00 93.31 82 ILE A N 1
ATOM 664 C CA . ILE A 1 82 ? -5.383 10.025 3.249 1.00 93.31 82 ILE A CA 1
ATOM 665 C C . ILE A 1 82 ? -6.869 9.801 2.940 1.00 93.31 82 ILE A C 1
ATOM 667 O O . ILE A 1 82 ? -7.467 10.587 2.197 1.00 93.31 82 ILE A O 1
ATOM 671 N N . GLY A 1 83 ? -7.457 8.750 3.510 1.00 91.81 83 GLY A N 1
ATOM 672 C CA . GLY A 1 83 ? -8.863 8.379 3.355 1.00 91.81 83 GLY A CA 1
ATOM 673 C C . GLY A 1 83 ? -9.164 6.993 3.933 1.00 91.81 83 GLY A C 1
ATOM 674 O O . GLY A 1 83 ? -8.267 6.316 4.427 1.00 91.81 83 GLY A O 1
ATOM 675 N N . GLY A 1 84 ? -10.420 6.558 3.831 1.00 91.75 84 GLY A N 1
ATOM 676 C CA . GLY A 1 84 ? -10.886 5.295 4.411 1.00 91.75 84 GLY A CA 1
ATOM 677 C C . GLY A 1 84 ? -11.278 5.416 5.886 1.00 91.75 84 GLY A C 1
ATOM 678 O O . GLY A 1 84 ? -11.222 6.495 6.472 1.00 91.75 84 GLY A O 1
ATOM 679 N N . GLU A 1 85 ? -11.709 4.297 6.462 1.00 93.00 85 GLU A N 1
ATOM 680 C CA . GLU A 1 85 ? -12.193 4.205 7.847 1.00 93.00 85 GLU A CA 1
ATOM 681 C C . GLU A 1 85 ? -11.293 3.318 8.721 1.00 93.00 85 GLU A C 1
ATOM 683 O O . GLU A 1 85 ? -11.131 3.601 9.902 1.00 93.00 85 GLU A O 1
ATOM 688 N N . GLU A 1 86 ? -10.675 2.273 8.157 1.00 95.12 86 GLU A N 1
ATOM 689 C CA . GLU A 1 86 ? -9.847 1.315 8.908 1.00 95.12 86 GL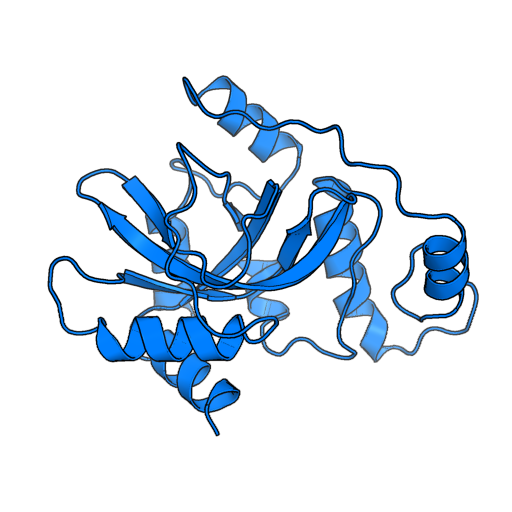U A CA 1
ATOM 690 C C . GLU A 1 86 ? -8.620 0.853 8.111 1.00 95.12 86 GLU A C 1
ATOM 692 O O . GLU A 1 86 ? -8.592 0.921 6.878 1.00 95.12 86 GLU A O 1
ATOM 697 N N . ALA A 1 87 ? -7.603 0.335 8.806 1.00 95.88 87 ALA A N 1
ATOM 698 C CA . ALA A 1 87 ? -6.477 -0.353 8.176 1.00 95.88 87 ALA A CA 1
ATOM 699 C C . ALA A 1 87 ? -6.205 -1.687 8.872 1.00 95.88 87 ALA A C 1
ATOM 701 O O . ALA A 1 87 ? -5.838 -1.726 10.042 1.00 95.88 87 ALA A O 1
ATOM 702 N N . CYS A 1 88 ? -6.357 -2.782 8.132 1.00 95.12 88 CYS A N 1
ATOM 703 C CA . CYS A 1 88 ? -6.033 -4.121 8.601 1.00 95.12 88 CYS A CA 1
ATOM 704 C C . CYS A 1 88 ? -4.515 -4.311 8.561 1.00 95.12 88 CYS A C 1
ATOM 706 O O . CYS A 1 88 ? -3.936 -4.421 7.474 1.00 95.12 88 CYS A O 1
ATOM 708 N N . LEU A 1 89 ? -3.884 -4.359 9.735 1.00 95.12 89 LEU A N 1
ATOM 709 C CA . LEU A 1 89 ? -2.430 -4.403 9.860 1.00 95.12 89 LEU A CA 1
ATOM 710 C C . LEU A 1 89 ? -1.919 -5.772 10.342 1.00 95.12 89 LEU A C 1
ATOM 712 O O . LEU A 1 89 ? -2.518 -6.372 11.241 1.00 95.12 89 LEU A O 1
ATOM 716 N N . PRO A 1 90 ? -0.792 -6.267 9.797 1.00 92.62 90 PRO A N 1
ATOM 717 C CA . PRO A 1 90 ? -0.048 -7.358 10.413 1.00 92.62 90 PRO A CA 1
ATOM 718 C C . PRO A 1 90 ? 0.631 -6.872 11.701 1.00 92.62 90 PRO A C 1
ATOM 720 O O . PRO A 1 90 ? 0.822 -5.672 11.896 1.00 92.62 90 PRO A O 1
ATOM 723 N N . ILE A 1 91 ? 1.040 -7.803 12.572 1.00 86.19 91 ILE A N 1
ATOM 724 C CA . ILE A 1 91 ? 1.795 -7.479 13.804 1.00 86.19 91 ILE A CA 1
ATOM 725 C C . ILE A 1 91 ? 3.056 -6.669 13.476 1.00 86.19 91 ILE A C 1
ATOM 727 O O . ILE A 1 91 ? 3.424 -5.758 14.213 1.00 86.19 91 ILE A O 1
ATOM 731 N N . GLN A 1 92 ? 3.702 -7.004 12.361 1.00 90.12 92 GLN A N 1
ATOM 732 C CA . GLN A 1 92 ? 4.850 -6.296 11.829 1.00 90.12 92 GLN A CA 1
ATOM 733 C C . GLN A 1 92 ? 4.821 -6.371 10.305 1.00 90.12 92 GLN A C 1
ATOM 735 O O . GLN A 1 92 ? 4.501 -7.417 9.738 1.00 90.12 92 GLN A O 1
ATOM 740 N N . ASP A 1 93 ? 5.165 -5.263 9.659 1.00 94.00 93 ASP A N 1
ATOM 741 C CA . ASP A 1 93 ? 5.385 -5.195 8.221 1.00 94.00 93 ASP A CA 1
ATOM 742 C C . ASP A 1 93 ? 6.898 -5.078 7.963 1.00 94.00 93 ASP A C 1
ATOM 744 O O . ASP A 1 93 ? 7.524 -4.162 8.508 1.00 94.00 93 ASP A O 1
ATOM 748 N N . PRO A 1 94 ? 7.512 -6.000 7.197 1.00 93.12 94 PRO A N 1
ATOM 749 C CA . PRO A 1 94 ? 8.948 -5.959 6.919 1.00 93.12 94 PRO A CA 1
ATOM 750 C C . PRO A 1 94 ? 9.364 -4.715 6.122 1.00 93.12 94 PRO A C 1
ATOM 752 O O . PRO A 1 94 ? 10.521 -4.311 6.198 1.00 93.12 94 PRO A O 1
ATOM 755 N N . ASP A 1 95 ? 8.432 -4.088 5.400 1.00 94.50 95 ASP A N 1
ATOM 756 C CA . ASP A 1 95 ? 8.675 -2.902 4.582 1.00 94.50 95 ASP A CA 1
ATOM 757 C C . ASP A 1 95 ? 8.254 -1.600 5.284 1.00 94.50 95 ASP A C 1
ATOM 759 O O . ASP A 1 95 ? 8.235 -0.540 4.653 1.00 94.50 95 ASP A O 1
ATOM 763 N N . LEU A 1 96 ? 7.926 -1.638 6.585 1.00 95.81 96 LEU A N 1
ATOM 764 C CA . LEU A 1 96 ? 7.409 -0.484 7.331 1.00 95.81 96 LEU A CA 1
ATOM 765 C C . LEU A 1 96 ? 8.279 0.769 7.171 1.00 95.81 96 LEU A C 1
ATOM 767 O O . LEU A 1 96 ? 7.754 1.840 6.867 1.00 95.81 96 LEU A O 1
ATOM 771 N N . ASP A 1 97 ? 9.595 0.647 7.338 1.00 94.44 97 ASP A N 1
ATOM 772 C CA . ASP A 1 97 ? 10.504 1.794 7.248 1.00 94.44 97 ASP A CA 1
ATOM 773 C C . ASP A 1 97 ? 10.500 2.396 5.835 1.00 94.44 97 ASP A C 1
ATOM 775 O O . ASP A 1 97 ? 10.381 3.612 5.670 1.00 94.44 97 ASP A O 1
ATOM 779 N N . HIS A 1 98 ? 10.501 1.553 4.798 1.00 93.88 98 HIS A N 1
ATOM 780 C CA . HIS A 1 98 ? 10.384 1.997 3.409 1.00 93.88 98 HIS A CA 1
ATOM 781 C C . HIS A 1 98 ? 9.033 2.662 3.122 1.00 93.88 98 HIS A C 1
ATOM 783 O O . HIS A 1 98 ? 8.979 3.671 2.414 1.00 93.88 98 HIS A O 1
ATOM 789 N N . LEU A 1 99 ? 7.937 2.138 3.672 1.00 95.62 99 LEU A N 1
ATOM 790 C CA . LEU A 1 99 ? 6.601 2.722 3.532 1.00 95.62 99 LEU A CA 1
ATOM 791 C C . LEU A 1 99 ? 6.526 4.100 4.199 1.00 95.62 99 LEU A C 1
ATOM 793 O O . LEU A 1 99 ? 6.024 5.054 3.596 1.00 95.62 99 LEU A O 1
ATOM 797 N N . MET A 1 100 ? 7.074 4.229 5.407 1.00 94.88 100 MET A N 1
ATOM 798 C CA . MET A 1 100 ? 7.105 5.490 6.147 1.00 94.88 100 MET A CA 1
ATOM 799 C C . MET A 1 100 ? 8.041 6.518 5.504 1.00 94.88 100 MET A C 1
ATOM 801 O O . MET A 1 100 ? 7.734 7.712 5.514 1.00 94.88 100 MET A O 1
ATOM 805 N N . GLU A 1 101 ? 9.147 6.097 4.891 1.00 92.81 101 GLU A N 1
ATOM 806 C CA . GLU A 1 101 ? 10.121 7.016 4.294 1.00 92.81 101 GLU A CA 1
ATOM 807 C C . GLU A 1 101 ? 9.805 7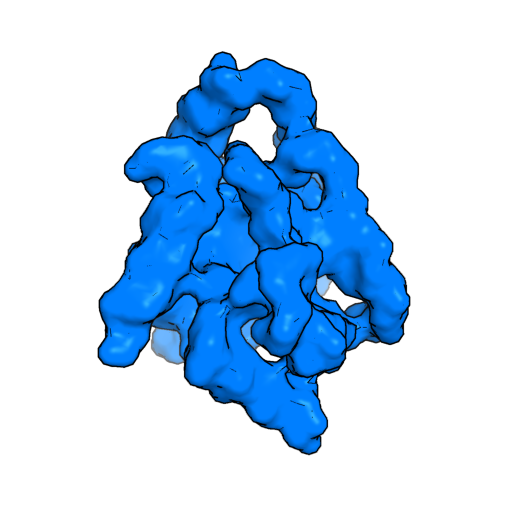.379 2.837 1.00 92.81 101 GLU A C 1
ATOM 809 O O . GLU A 1 101 ? 9.876 8.557 2.475 1.00 92.81 101 GLU A O 1
ATOM 814 N N . TYR A 1 102 ? 9.397 6.412 2.012 1.00 91.69 102 TYR A N 1
ATOM 815 C CA . TYR A 1 102 ? 9.258 6.566 0.557 1.00 91.69 102 TYR A CA 1
ATOM 816 C C . TYR A 1 102 ? 7.863 6.253 0.015 1.00 91.69 102 TYR A C 1
ATOM 818 O O . TYR A 1 102 ? 7.594 6.545 -1.153 1.00 91.69 102 TYR A O 1
ATOM 826 N N . GLY A 1 103 ? 6.976 5.675 0.828 1.00 93.69 103 GLY A N 1
ATOM 827 C CA . GLY A 1 103 ? 5.634 5.287 0.403 1.00 93.69 103 GLY A CA 1
ATOM 828 C C . GLY A 1 103 ? 4.861 6.452 -0.210 1.00 93.69 103 GLY A C 1
ATOM 829 O O . GLY A 1 103 ? 4.874 7.575 0.307 1.00 93.69 103 GLY A O 1
ATOM 830 N N . GLN A 1 104 ? 4.191 6.185 -1.329 1.00 92.44 104 GLN A N 1
ATOM 831 C CA . GLN A 1 104 ? 3.379 7.172 -2.035 1.00 92.44 104 GLN A CA 1
ATOM 832 C C . GLN A 1 104 ? 2.058 6.562 -2.503 1.00 92.44 104 GLN A C 1
ATOM 834 O O . GLN A 1 104 ? 1.938 5.349 -2.670 1.00 92.44 104 GLN A O 1
ATOM 839 N N . ILE A 1 105 ? 1.091 7.427 -2.784 1.00 91.81 105 ILE A N 1
ATOM 840 C CA . ILE A 1 105 ? -0.206 7.088 -3.350 1.00 91.81 105 ILE A CA 1
ATOM 841 C C . ILE A 1 105 ? -0.077 6.879 -4.856 1.00 91.81 105 ILE A C 1
ATOM 843 O O . ILE A 1 105 ? 0.502 7.689 -5.581 1.00 91.81 105 ILE A O 1
ATOM 847 N N . TRP A 1 106 ? -0.693 5.800 -5.313 1.00 87.25 106 TRP A N 1
ATOM 848 C CA . TRP A 1 106 ? -0.909 5.447 -6.697 1.00 87.25 106 TRP A CA 1
ATOM 849 C C . TRP A 1 106 ? -2.416 5.448 -6.956 1.00 87.25 106 TRP A C 1
ATOM 851 O O . TRP A 1 106 ? -3.155 4.585 -6.484 1.00 87.25 106 TRP A O 1
ATOM 861 N N . VAL A 1 107 ? -2.880 6.449 -7.702 1.00 76.25 107 VAL A N 1
ATOM 862 C CA . VAL A 1 107 ? -4.270 6.558 -8.151 1.00 76.25 107 VAL A CA 1
ATOM 863 C C . VAL A 1 107 ? -4.428 5.808 -9.466 1.00 76.25 107 VAL A C 1
ATOM 865 O O . VAL A 1 107 ? -3.566 5.869 -10.349 1.00 76.25 107 VAL A O 1
ATOM 868 N N . VAL A 1 108 ? -5.560 5.134 -9.635 1.00 69.31 108 VAL A N 1
ATOM 869 C CA . VAL A 1 108 ? -5.901 4.423 -10.866 1.00 69.31 108 VAL A CA 1
ATOM 870 C C . VAL A 1 108 ? -6.122 5.419 -12.015 1.00 69.31 108 VAL A C 1
ATOM 872 O O . VAL A 1 108 ? -7.233 5.857 -12.307 1.00 69.31 108 VAL A O 1
ATOM 875 N N . GLN A 1 109 ? -5.051 5.783 -12.722 1.00 59.22 109 GLN A N 1
ATOM 876 C CA . GLN A 1 109 ? -5.151 6.554 -13.959 1.00 59.22 109 GLN A CA 1
ATOM 877 C C . GLN A 1 109 ? -5.617 5.617 -15.084 1.00 59.22 109 GLN A C 1
ATOM 879 O O . GLN A 1 109 ? -4.809 4.890 -15.655 1.00 59.22 109 GLN A O 1
ATOM 884 N N . LYS A 1 110 ? -6.911 5.633 -15.428 1.00 57.41 110 LYS A N 1
ATOM 885 C CA . LYS A 1 110 ? -7.492 4.878 -16.562 1.00 57.41 110 LYS A CA 1
ATOM 886 C C . LYS A 1 110 ? -7.352 3.353 -16.427 1.00 57.41 110 LYS A C 1
ATOM 888 O O . LYS A 1 110 ? -6.456 2.771 -17.023 1.00 57.41 110 LYS A O 1
ATOM 893 N N . LYS A 1 111 ? -8.296 2.721 -15.716 1.00 69.75 111 LYS A N 1
ATOM 894 C CA . LYS A 1 111 ? -8.450 1.261 -15.518 1.00 69.75 111 LYS A CA 1
ATOM 895 C C . LYS A 1 111 ? -7.158 0.527 -15.119 1.00 69.75 111 LYS A C 1
ATOM 897 O O . LYS A 1 111 ? -6.194 0.412 -15.878 1.00 69.75 111 LYS A O 1
ATOM 902 N N . VAL A 1 112 ? -7.182 -0.077 -13.938 1.00 85.38 112 VAL A N 1
ATOM 903 C CA . VAL A 1 112 ? -6.158 -1.040 -13.524 1.00 85.38 112 VAL A CA 1
ATOM 904 C C . VAL A 1 112 ? -6.014 -2.136 -14.588 1.00 85.38 112 VAL A C 1
ATOM 906 O O . VAL A 1 112 ? -7.015 -2.641 -15.107 1.00 85.38 112 VAL A O 1
ATOM 909 N N . ARG A 1 113 ? -4.777 -2.501 -14.952 1.00 91.50 113 ARG A N 1
ATOM 910 C CA . ARG A 1 113 ? -4.552 -3.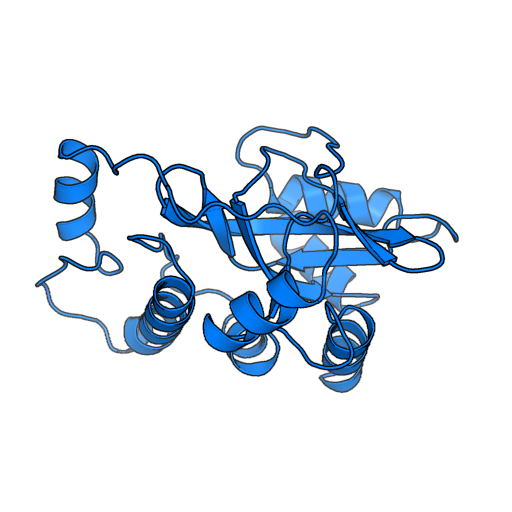628 -15.863 1.00 91.50 113 ARG A CA 1
ATOM 911 C C . ARG A 1 113 ? -4.665 -4.919 -15.065 1.00 91.50 113 ARG A C 1
ATOM 913 O O . ARG A 1 113 ? -3.821 -5.195 -14.228 1.00 91.50 113 ARG A O 1
ATOM 920 N N . MET A 1 114 ? -5.672 -5.733 -15.353 1.00 93.88 114 MET A N 1
ATOM 921 C CA . MET A 1 114 ? -5.834 -7.010 -14.659 1.00 93.88 114 MET A CA 1
ATOM 922 C C . MET A 1 114 ? -4.968 -8.110 -15.281 1.00 93.88 114 MET A C 1
ATOM 924 O O . MET A 1 114 ? -4.977 -8.318 -16.499 1.00 93.88 114 MET A O 1
ATOM 928 N N . LYS A 1 115 ? -4.268 -8.854 -14.426 1.00 95.06 115 LYS A N 1
ATOM 929 C CA . LYS A 1 115 ? -3.619 -10.139 -14.709 1.00 95.06 115 LYS A CA 1
ATOM 930 C C . LYS A 1 115 ? -3.961 -11.108 -13.585 1.00 95.06 115 LYS A C 1
ATOM 932 O O . LYS A 1 115 ? -3.170 -11.314 -12.677 1.00 95.06 115 LYS A O 1
ATOM 937 N N . ARG A 1 116 ? -5.193 -11.626 -13.636 1.00 95.81 116 ARG A N 1
ATOM 938 C CA . ARG A 1 116 ? -5.778 -12.452 -12.574 1.00 95.81 116 ARG A CA 1
ATOM 939 C C . ARG A 1 116 ? -4.877 -13.647 -12.245 1.00 95.81 116 ARG A C 1
ATOM 941 O O . ARG A 1 116 ? -4.564 -14.424 -13.141 1.00 95.81 116 ARG A O 1
ATOM 948 N N . GLY A 1 117 ? -4.502 -13.756 -10.977 1.00 95.06 117 GLY A N 1
ATOM 949 C CA . GLY A 1 117 ? -3.916 -14.943 -10.366 1.00 95.06 117 GLY A CA 1
ATOM 950 C C . GLY A 1 117 ? -4.877 -15.536 -9.336 1.00 95.06 117 GLY A C 1
ATOM 951 O O . GLY A 1 117 ? -6.094 -15.350 -9.432 1.00 95.06 117 GLY A O 1
ATOM 952 N N . GLU A 1 118 ? -4.337 -16.226 -8.338 1.00 95.38 118 GLU A N 1
ATOM 953 C CA . GLU A 1 118 ? -5.134 -16.841 -7.275 1.00 95.38 118 GLU A CA 1
ATOM 954 C C . GLU A 1 118 ? -5.730 -15.801 -6.317 1.00 95.38 118 GLU A C 1
ATOM 956 O O . GLU A 1 118 ? -5.116 -14.774 -6.004 1.00 95.38 118 GLU A O 1
ATOM 961 N N . ALA A 1 119 ? -6.942 -16.066 -5.827 1.00 94.19 119 ALA A N 1
ATOM 962 C CA . ALA A 1 119 ? -7.610 -15.193 -4.870 1.00 94.19 119 ALA A CA 1
ATOM 963 C C . ALA A 1 119 ? -6.791 -15.075 -3.575 1.00 94.19 119 ALA A C 1
ATOM 965 O O . ALA A 1 119 ? -6.255 -16.060 -3.075 1.00 94.19 119 ALA A O 1
ATOM 966 N N . SER A 1 120 ? -6.692 -13.858 -3.034 1.00 91.81 120 SER A N 1
ATOM 967 C CA . SER A 1 120 ? -5.957 -13.562 -1.792 1.00 91.81 120 SER A CA 1
ATOM 968 C C . SER A 1 120 ? -4.455 -13.900 -1.809 1.00 91.81 120 SER A C 1
ATOM 970 O O . SER A 1 120 ? -3.805 -13.831 -0.772 1.00 91.81 120 SER A O 1
ATOM 972 N N . ARG A 1 121 ? -3.870 -14.199 -2.978 1.00 95.62 121 ARG A N 1
ATOM 973 C CA . ARG A 1 121 ? -2.429 -14.450 -3.163 1.00 95.62 121 ARG A CA 1
ATOM 974 C C . ARG A 1 121 ? -1.709 -13.267 -3.822 1.00 95.62 121 ARG A C 1
ATOM 976 O O . ARG A 1 121 ? -0.836 -13.462 -4.657 1.00 95.62 121 ARG A O 1
ATOM 983 N N . CYS A 1 122 ? -2.076 -12.022 -3.503 1.00 96.31 122 CYS A N 1
ATOM 984 C CA . CYS A 1 122 ? -1.570 -10.832 -4.213 1.00 96.31 122 CYS A CA 1
ATOM 985 C C . CYS A 1 122 ? -0.035 -10.699 -4.207 1.00 96.31 122 CYS A C 1
ATOM 987 O O . CYS A 1 122 ? 0.536 -10.366 -5.247 1.00 96.31 122 CYS A O 1
ATOM 989 N N . HIS A 1 123 ? 0.622 -11.018 -3.090 1.00 96.94 123 HIS A N 1
ATOM 990 C CA . HIS A 1 123 ? 2.082 -11.021 -2.958 1.00 96.94 123 HIS A CA 1
ATOM 991 C C . HIS A 1 123 ? 2.726 -12.043 -3.909 1.00 96.94 123 HIS A C 1
ATOM 993 O O . HIS A 1 123 ? 3.498 -11.671 -4.791 1.00 96.94 123 HIS A O 1
ATOM 999 N N . GLN A 1 124 ? 2.310 -13.311 -3.815 1.00 97.62 124 GLN A N 1
ATOM 1000 C CA . GLN A 1 124 ? 2.804 -14.412 -4.652 1.00 97.62 124 GLN A CA 1
ATOM 1001 C C . GLN A 1 124 ? 2.503 -14.208 -6.139 1.00 97.62 124 GLN A C 1
ATOM 1003 O O . GLN A 1 124 ? 3.393 -14.314 -6.978 1.00 97.62 124 GLN A O 1
ATOM 1008 N N . ASN A 1 125 ? 1.268 -13.835 -6.480 1.00 97.62 125 ASN A N 1
ATOM 1009 C CA . ASN A 1 125 ? 0.882 -13.556 -7.859 1.00 97.62 125 ASN A CA 1
ATOM 1010 C C . ASN A 1 125 ? 1.742 -12.441 -8.473 1.00 97.62 125 ASN A C 1
ATOM 1012 O O . ASN A 1 125 ? 2.138 -12.538 -9.632 1.00 97.62 125 ASN A O 1
ATOM 1016 N N . SER A 1 126 ? 2.009 -11.371 -7.716 1.00 97.50 126 SER A N 1
ATOM 1017 C CA . SER A 1 126 ? 2.820 -10.246 -8.192 1.00 97.50 126 SER A CA 1
ATOM 1018 C C . SER A 1 126 ? 4.293 -10.630 -8.321 1.00 97.50 126 SER A C 1
ATOM 1020 O O . SER A 1 126 ? 4.927 -10.256 -9.306 1.00 97.50 126 SER A O 1
ATOM 1022 N N . ALA A 1 127 ? 4.820 -11.431 -7.392 1.00 97.38 127 ALA A N 1
ATOM 1023 C CA . ALA A 1 127 ? 6.171 -11.975 -7.481 1.00 97.38 127 ALA A CA 1
ATOM 1024 C C . ALA A 1 127 ? 6.352 -12.843 -8.737 1.00 97.38 127 ALA A C 1
ATOM 1026 O O . ALA A 1 127 ? 7.215 -12.549 -9.565 1.00 97.38 127 ALA A O 1
ATOM 1027 N N . TYR A 1 128 ? 5.478 -13.831 -8.957 1.00 96.75 128 TYR A N 1
ATOM 1028 C CA . TYR A 1 128 ? 5.527 -14.680 -10.152 1.00 96.75 128 TYR A CA 1
ATOM 1029 C C . TYR A 1 128 ? 5.356 -13.882 -11.444 1.00 96.75 128 TYR A C 1
ATOM 1031 O O . TYR A 1 128 ? 6.068 -14.107 -12.425 1.00 96.75 128 TYR A O 1
ATOM 1039 N N . LEU A 1 129 ? 4.439 -12.911 -11.452 1.00 95.88 129 LEU A N 1
ATOM 1040 C CA . LEU A 1 129 ? 4.224 -12.060 -12.615 1.00 95.88 129 LEU A CA 1
ATOM 1041 C C . LEU A 1 129 ? 5.463 -11.214 -12.930 1.00 95.88 129 LEU A C 1
ATOM 1043 O O . LEU A 1 129 ? 5.830 -11.097 -14.100 1.00 95.88 129 LEU A O 1
ATOM 1047 N N . TRP A 1 130 ? 6.116 -10.642 -11.918 1.00 95.81 130 TRP A N 1
ATOM 1048 C CA . TRP A 1 130 ? 7.355 -9.895 -12.102 1.00 95.81 130 TRP A CA 1
ATOM 1049 C C . TRP A 1 130 ? 8.489 -10.805 -12.589 1.00 95.81 130 TRP A C 1
ATOM 1051 O O . TRP A 1 130 ? 9.085 -10.516 -13.626 1.00 95.81 130 TRP A O 1
ATOM 1061 N N . GLN A 1 131 ? 8.729 -11.941 -11.926 1.00 94.56 131 GLN A N 1
ATOM 1062 C CA . GLN A 1 131 ? 9.777 -12.903 -12.290 1.00 94.56 131 GLN A CA 1
ATOM 1063 C C . GLN A 1 131 ? 9.655 -13.378 -13.741 1.00 94.56 131 GLN A C 1
ATOM 1065 O O . GLN A 1 131 ? 10.641 -13.380 -14.477 1.00 94.56 131 GLN A O 1
ATOM 1070 N N . ALA A 1 132 ? 8.438 -13.703 -14.182 1.00 93.25 132 ALA A N 1
ATOM 1071 C CA . ALA A 1 132 ? 8.177 -14.135 -15.552 1.00 93.25 132 ALA A CA 1
ATOM 1072 C C . ALA A 1 132 ? 8.407 -13.030 -16.599 1.00 93.25 132 ALA A C 1
ATOM 1074 O O . ALA A 1 132 ? 8.506 -13.331 -17.786 1.00 93.25 132 ALA A O 1
ATOM 1075 N N . ASN A 1 133 ? 8.469 -11.754 -16.191 1.00 92.81 133 ASN A N 1
ATOM 1076 C CA . ASN A 1 133 ? 8.519 -10.610 -17.105 1.00 92.81 133 ASN A CA 1
ATOM 1077 C C . ASN A 1 133 ? 9.760 -9.709 -16.956 1.00 92.81 133 ASN A C 1
ATOM 1079 O O . ASN A 1 133 ? 9.936 -8.803 -17.774 1.00 92.81 133 ASN A O 1
ATOM 1083 N N . ARG A 1 134 ? 10.623 -9.944 -15.960 1.00 87.94 134 ARG A N 1
ATOM 1084 C CA . ARG A 1 134 ? 11.716 -9.031 -15.567 1.00 87.94 134 ARG A CA 1
ATOM 1085 C C . ARG A 1 134 ? 12.794 -8.787 -16.627 1.00 87.94 134 ARG A C 1
ATOM 1087 O O . ARG A 1 134 ? 13.499 -7.789 -16.552 1.00 87.94 134 ARG A O 1
ATOM 1094 N N . TYR A 1 135 ? 12.913 -9.669 -17.619 1.00 85.06 135 TYR A N 1
ATOM 1095 C CA . TYR A 1 135 ? 13.922 -9.569 -18.683 1.00 85.06 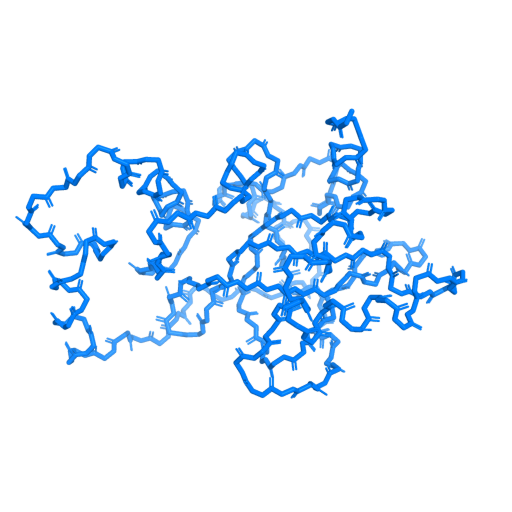135 TYR A CA 1
ATOM 1096 C C . TYR A 1 135 ? 13.393 -8.988 -20.003 1.00 85.06 135 TYR A C 1
ATOM 1098 O O . TYR A 1 135 ? 14.146 -8.867 -20.966 1.00 85.06 135 TYR A O 1
ATOM 1106 N N . TYR A 1 136 ? 12.111 -8.614 -20.080 1.00 80.06 136 TYR A N 1
ATOM 1107 C CA . TYR A 1 136 ? 11.549 -8.025 -21.296 1.00 80.06 136 TYR A CA 1
ATOM 1108 C C . TYR A 1 136 ? 11.668 -6.496 -21.283 1.00 80.06 136 TYR A C 1
ATOM 1110 O O . TYR A 1 136 ? 11.170 -5.832 -20.377 1.00 80.06 136 TYR A O 1
ATOM 1118 N N . ASN A 1 137 ? 12.215 -5.919 -22.360 1.00 62.88 137 ASN A N 1
ATOM 1119 C CA . ASN A 1 137 ? 12.398 -4.465 -22.522 1.00 62.88 137 ASN A CA 1
ATOM 1120 C C . ASN A 1 137 ? 11.093 -3.637 -22.460 1.00 62.88 137 ASN A C 1
ATOM 1122 O O . ASN A 1 137 ? 11.137 -2.435 -22.210 1.00 62.88 137 ASN A O 1
ATOM 1126 N N . ALA A 1 138 ? 9.932 -4.267 -22.675 1.00 64.56 138 ALA A N 1
ATOM 1127 C CA . ALA A 1 138 ? 8.598 -3.664 -22.550 1.00 64.56 138 ALA A CA 1
ATOM 1128 C C . ALA A 1 138 ? 7.721 -4.376 -21.491 1.00 64.56 138 ALA A C 1
ATOM 1130 O O . ALA A 1 138 ? 6.492 -4.398 -21.603 1.00 64.56 138 ALA A O 1
ATOM 1131 N N . GLY A 1 139 ? 8.362 -5.016 -20.506 1.00 72.75 139 GLY A N 1
ATOM 1132 C CA . GLY A 1 139 ? 7.739 -5.861 -19.489 1.00 72.75 139 GLY A CA 1
ATOM 1133 C C . GLY A 1 139 ? 7.322 -5.134 -18.209 1.00 72.75 139 GLY A C 1
ATOM 1134 O O . GLY A 1 139 ? 7.228 -3.905 -18.140 1.00 72.75 139 GLY A O 1
ATOM 1135 N N . ILE A 1 140 ? 7.046 -5.928 -17.175 1.00 87.31 140 ILE A N 1
ATOM 1136 C CA . ILE A 1 140 ? 6.808 -5.421 -15.824 1.00 87.31 140 ILE A CA 1
ATOM 1137 C C . ILE A 1 140 ? 8.094 -4.753 -15.327 1.00 87.31 140 ILE A C 1
ATOM 1139 O O . ILE A 1 140 ? 9.149 -5.373 -15.279 1.00 87.31 140 ILE A O 1
ATOM 1143 N N . PHE A 1 141 ? 7.983 -3.478 -14.965 1.00 88.50 141 PHE A N 1
ATOM 1144 C CA . PHE A 1 141 ? 9.093 -2.640 -14.528 1.00 88.50 141 PHE A CA 1
ATOM 1145 C C . PHE A 1 141 ? 9.527 -2.964 -13.101 1.00 88.50 141 PHE A C 1
ATOM 1147 O O . PHE A 1 141 ? 10.717 -3.040 -12.824 1.00 88.50 141 PHE A O 1
ATOM 1154 N N . GLY A 1 142 ? 8.561 -3.193 -12.213 1.00 91.81 142 GLY A N 1
ATOM 1155 C CA . GLY A 1 142 ? 8.815 -3.450 -10.803 1.00 91.81 142 GLY A CA 1
ATOM 1156 C C . GLY A 1 142 ? 7.661 -4.163 -10.122 1.00 91.81 142 GLY A C 1
ATOM 1157 O O . GLY A 1 142 ? 6.575 -4.321 -10.694 1.00 91.81 142 GLY A O 1
ATOM 1158 N N . VAL A 1 143 ? 7.920 -4.582 -8.891 1.00 94.81 143 VAL A N 1
ATOM 1159 C CA . VAL A 1 143 ? 6.925 -5.133 -7.973 1.00 94.81 143 VAL A CA 1
ATOM 1160 C C . VAL A 1 143 ? 6.772 -4.172 -6.807 1.00 94.81 143 VAL A C 1
ATOM 1162 O O . VAL A 1 143 ? 7.754 -3.674 -6.265 1.00 94.81 143 VAL A O 1
ATOM 1165 N N . ALA A 1 144 ? 5.534 -3.853 -6.469 1.00 95.69 144 ALA A N 1
ATOM 1166 C CA . ALA A 1 144 ? 5.201 -2.929 -5.409 1.00 95.69 144 ALA A CA 1
ATOM 1167 C C . ALA A 1 144 ? 4.529 -3.655 -4.252 1.00 95.69 144 ALA A C 1
ATOM 1169 O O . ALA A 1 144 ? 3.785 -4.614 -4.461 1.00 95.69 144 ALA A O 1
ATOM 1170 N N . THR A 1 145 ? 4.785 -3.158 -3.048 1.00 96.69 145 THR A N 1
ATOM 1171 C CA . THR A 1 145 ? 4.221 -3.647 -1.792 1.00 96.69 145 THR A CA 1
ATOM 1172 C C . THR A 1 145 ? 3.777 -2.469 -0.930 1.00 96.69 145 THR A C 1
ATOM 1174 O O . THR A 1 145 ? 4.294 -1.352 -1.060 1.00 96.69 145 THR A O 1
ATOM 1177 N N . GLY A 1 146 ? 2.780 -2.701 -0.086 1.00 97.56 146 GLY A N 1
ATOM 1178 C CA . GLY A 1 146 ? 2.194 -1.700 0.790 1.00 97.56 146 GLY A CA 1
ATOM 1179 C C . GLY A 1 146 ? 0.743 -2.029 1.098 1.00 97.56 146 GLY A C 1
ATOM 1180 O O . GLY A 1 146 ? 0.413 -3.166 1.415 1.00 97.56 146 GLY A O 1
ATOM 1181 N N . TYR A 1 147 ? -0.128 -1.029 1.008 1.00 98.00 147 TYR A N 1
ATOM 1182 C CA . TYR A 1 147 ? -1.528 -1.119 1.403 1.00 98.00 147 TYR A CA 1
ATOM 1183 C C . TYR A 1 147 ? -2.435 -0.614 0.294 1.00 98.00 147 TYR A C 1
ATOM 1185 O O . TYR A 1 147 ? -2.151 0.392 -0.349 1.00 98.00 147 TYR A O 1
ATOM 1193 N N . ALA A 1 148 ? -3.565 -1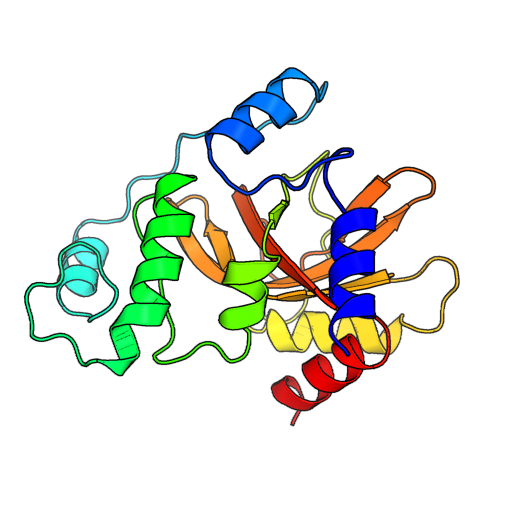.278 0.083 1.00 95.88 148 ALA A N 1
ATOM 1194 C CA . ALA A 1 148 ? -4.563 -0.835 -0.874 1.00 95.88 148 ALA A CA 1
ATOM 1195 C C . ALA A 1 148 ? -5.949 -0.736 -0.232 1.00 95.88 148 ALA A C 1
ATOM 1197 O O . ALA A 1 148 ? -6.385 -1.639 0.488 1.00 95.88 148 ALA A O 1
ATOM 1198 N N . MET A 1 149 ? -6.629 0.378 -0.489 1.00 94.50 149 MET A N 1
ATOM 1199 C CA . MET A 1 149 ? -7.952 0.684 0.042 1.00 94.50 149 MET A CA 1
ATOM 1200 C C . MET A 1 149 ? -9.017 0.059 -0.846 1.00 94.50 149 MET A C 1
ATOM 1202 O O . MET A 1 149 ? -9.050 0.299 -2.054 1.00 94.50 149 MET A O 1
ATOM 1206 N N . SER A 1 150 ? -9.885 -0.755 -0.260 1.00 91.44 150 SER A N 1
ATOM 1207 C CA . SER A 1 150 ? -11.018 -1.325 -0.996 1.00 91.44 150 SER A CA 1
ATOM 1208 C C . SER A 1 150 ? -12.219 -0.387 -0.970 1.00 91.44 150 SER A C 1
ATOM 1210 O O . SER A 1 150 ? -12.208 0.635 -0.288 1.00 91.44 150 SER A O 1
ATOM 1212 N N . ASP A 1 151 ? -13.265 -0.748 -1.704 1.00 89.88 151 ASP A N 1
ATOM 1213 C CA . ASP A 1 151 ? -14.497 0.034 -1.781 1.00 89.88 151 ASP A CA 1
ATOM 1214 C C . ASP A 1 151 ? -15.300 0.045 -0.473 1.00 89.88 151 ASP A C 1
ATOM 1216 O O . ASP A 1 151 ? -16.247 0.808 -0.364 1.00 89.88 151 ASP A O 1
ATOM 1220 N N . ASP A 1 152 ? -14.922 -0.758 0.522 1.00 90.81 152 ASP A N 1
ATOM 1221 C CA . ASP A 1 152 ? -15.419 -0.703 1.901 1.00 90.81 152 ASP A CA 1
ATOM 1222 C C . ASP A 1 152 ? -14.638 0.268 2.800 1.00 90.81 152 ASP A C 1
ATOM 1224 O O . ASP A 1 152 ? -14.876 0.320 4.001 1.00 90.81 152 ASP A O 1
ATOM 1228 N N . GLY A 1 153 ? -13.678 1.016 2.248 1.00 91.44 153 GLY A N 1
ATOM 1229 C CA . GLY A 1 153 ? -12.891 1.991 2.999 1.00 91.44 153 GLY A CA 1
ATOM 1230 C C . GLY A 1 153 ? -11.818 1.380 3.897 1.00 91.44 153 GLY A C 1
ATOM 1231 O O . GLY A 1 153 ? -11.215 2.108 4.684 1.00 91.44 153 GLY A O 1
ATOM 1232 N N . VAL A 1 154 ? -11.544 0.074 3.786 1.00 94.50 154 VAL A N 1
ATOM 1233 C CA . VAL A 1 154 ? -10.508 -0.588 4.588 1.00 94.50 154 VAL A CA 1
ATOM 1234 C C . VAL A 1 154 ? -9.232 -0.803 3.780 1.00 94.50 154 VAL A C 1
ATOM 1236 O O . VAL A 1 154 ? -9.226 -1.464 2.730 1.00 94.50 154 VAL A O 1
ATOM 1239 N N . TRP A 1 155 ? -8.128 -0.275 4.304 1.00 97.06 155 TRP A N 1
ATOM 1240 C CA . TRP A 1 155 ? -6.778 -0.520 3.806 1.00 97.06 155 TRP A CA 1
ATOM 1241 C C . TRP A 1 155 ? -6.312 -1.917 4.192 1.00 97.06 155 TRP A C 1
ATOM 1243 O O . TRP A 1 155 ? -6.476 -2.355 5.330 1.00 97.06 155 TRP A O 1
ATOM 1253 N N . ARG A 1 156 ? -5.723 -2.633 3.239 1.00 96.25 156 ARG A N 1
ATOM 1254 C CA . ARG A 1 156 ? -5.215 -3.993 3.445 1.00 96.25 156 ARG A CA 1
ATOM 1255 C C . ARG A 1 156 ? -3.840 -4.125 2.841 1.00 96.25 156 ARG A C 1
ATOM 1257 O O . ARG A 1 156 ? -3.614 -3.561 1.771 1.00 96.25 156 ARG A O 1
ATOM 1264 N N . GLN A 1 157 ? -2.978 -4.898 3.494 1.00 97.12 157 GLN A N 1
ATOM 1265 C CA . GLN A 1 157 ? -1.681 -5.237 2.928 1.00 97.12 157 GLN A CA 1
ATOM 1266 C C . GLN A 1 157 ? -1.871 -5.849 1.537 1.00 97.12 157 GLN A C 1
ATOM 1268 O O . GLN A 1 157 ? -2.751 -6.690 1.318 1.00 97.12 157 GLN A O 1
ATOM 1273 N N . HIS A 1 158 ? -1.098 -5.363 0.577 1.00 97.38 158 HIS A N 1
ATOM 1274 C CA . HIS A 1 158 ? -1.308 -5.664 -0.822 1.00 97.38 158 HIS A CA 1
ATOM 1275 C C . HIS A 1 158 ? -0.034 -5.472 -1.634 1.00 97.38 158 HIS A C 1
ATOM 1277 O O . HIS A 1 158 ? 0.745 -4.552 -1.392 1.00 97.38 158 HIS A O 1
ATOM 1283 N N . SER A 1 159 ? 0.120 -6.294 -2.666 1.00 97.56 159 SER A N 1
ATOM 1284 C CA . SER A 1 159 ? 1.172 -6.131 -3.665 1.00 97.56 159 SER A CA 1
ATOM 1285 C C . SER A 1 159 ? 0.589 -6.108 -5.065 1.00 97.56 159 SER A C 1
ATOM 1287 O O . SER A 1 159 ? -0.428 -6.746 -5.351 1.00 97.56 159 SER A O 1
ATOM 1289 N N . TRP A 1 160 ? 1.255 -5.369 -5.943 1.00 96.81 160 TRP A N 1
ATOM 1290 C CA . TRP A 1 160 ? 0.894 -5.236 -7.348 1.00 96.81 160 TRP A CA 1
ATOM 1291 C C . TRP A 1 160 ? 2.149 -5.095 -8.199 1.00 96.81 160 TRP A C 1
ATOM 1293 O O . TRP A 1 160 ? 3.225 -4.753 -7.718 1.00 96.81 160 TRP A O 1
ATOM 1303 N N . CYS A 1 161 ? 2.021 -5.323 -9.498 1.00 95.19 161 CYS A N 1
ATOM 1304 C CA . CYS A 1 161 ? 3.101 -5.056 -10.435 1.00 95.19 161 CYS A CA 1
ATOM 1305 C C . CYS A 1 161 ? 2.957 -3.663 -11.047 1.00 95.19 161 CYS A C 1
ATOM 1307 O O . CYS A 1 161 ? 1.859 -3.119 -11.182 1.00 95.19 161 CYS A O 1
ATOM 1309 N N . VAL A 1 162 ? 4.075 -3.100 -11.493 1.00 92.06 162 VAL A N 1
ATOM 1310 C CA . VAL A 1 162 ? 4.109 -1.813 -12.184 1.00 92.06 162 VAL A CA 1
ATOM 1311 C C . VAL A 1 162 ? 4.549 -2.028 -13.619 1.00 92.06 162 VAL A C 1
ATOM 1313 O O . VAL A 1 162 ? 5.641 -2.519 -13.882 1.00 92.06 162 VAL A O 1
ATOM 1316 N N . LEU A 1 163 ? 3.713 -1.625 -14.572 1.00 89.81 163 LEU A N 1
ATOM 1317 C CA . LEU A 1 163 ? 4.058 -1.595 -15.988 1.00 89.81 163 LEU A CA 1
ATOM 1318 C C . LEU A 1 163 ? 4.576 -0.205 -16.365 1.00 89.81 163 LEU A C 1
ATOM 1320 O O . LEU A 1 163 ? 3.854 0.784 -16.213 1.00 89.81 163 LEU A O 1
ATOM 1324 N N . LYS A 1 164 ? 5.783 -0.132 -16.932 1.00 86.12 164 LYS A N 1
ATOM 1325 C CA . LYS A 1 164 ? 6.304 1.101 -17.532 1.00 86.12 164 LYS A CA 1
ATOM 1326 C C . LYS A 1 164 ? 5.763 1.250 -18.952 1.00 86.12 164 LYS A C 1
ATOM 1328 O O . LYS A 1 164 ? 5.976 0.403 -19.813 1.00 86.12 164 LYS A O 1
ATOM 1333 N N . LYS A 1 165 ? 5.054 2.346 -19.200 1.00 83.44 165 LYS A N 1
ATOM 1334 C CA . LYS A 1 165 ? 4.647 2.804 -20.534 1.00 83.44 165 LYS A CA 1
ATOM 1335 C C . LYS A 1 165 ? 5.587 3.925 -20.988 1.00 83.44 165 LYS A C 1
ATOM 1337 O O . LYS A 1 165 ? 6.231 4.545 -20.144 1.00 83.44 165 LYS A O 1
ATOM 1342 N N . PRO A 1 166 ? 5.608 4.287 -22.286 1.00 82.50 166 PRO A N 1
ATOM 1343 C CA . PRO A 1 166 ? 6.520 5.316 -22.798 1.00 82.50 166 PRO A CA 1
ATOM 1344 C C . PRO A 1 166 ? 6.486 6.666 -22.062 1.00 82.50 166 PRO A C 1
ATOM 1346 O O . PRO A 1 166 ? 7.466 7.397 -22.090 1.00 82.50 166 PRO A O 1
ATOM 1349 N N . ARG A 1 167 ? 5.360 7.023 -21.425 1.00 79.44 167 ARG A N 1
ATOM 1350 C CA . ARG A 1 167 ? 5.181 8.312 -20.725 1.00 79.44 167 ARG A CA 1
ATOM 1351 C C . ARG A 1 167 ? 4.442 8.204 -19.387 1.00 79.44 167 ARG A C 1
ATOM 1353 O O . ARG A 1 167 ? 3.916 9.198 -18.902 1.00 79.44 167 ARG A O 1
ATOM 1360 N N . SER A 1 168 ? 4.261 6.996 -18.858 1.00 80.81 168 SER A N 1
ATOM 1361 C CA . SER A 1 168 ? 3.485 6.778 -17.628 1.00 80.81 168 SER A CA 1
ATOM 1362 C C . SER A 1 168 ? 3.791 5.422 -17.010 1.00 80.81 168 SER A C 1
ATOM 1364 O O . SER A 1 168 ? 4.381 4.557 -17.652 1.00 80.81 168 SER A O 1
ATOM 1366 N N . TYR A 1 169 ? 3.325 5.226 -15.785 1.00 84.81 169 TYR A N 1
ATOM 1367 C CA . TYR A 1 169 ? 3.311 3.939 -15.109 1.00 84.81 169 TYR A CA 1
ATOM 1368 C C . TYR A 1 169 ? 1.863 3.493 -14.922 1.00 84.81 169 TYR A C 1
ATOM 1370 O O . TYR A 1 169 ? 0.971 4.322 -14.731 1.00 84.81 169 TYR A O 1
ATOM 1378 N N . GLN A 1 170 ? 1.608 2.192 -15.029 1.00 88.25 170 GLN A N 1
ATOM 1379 C CA . GLN A 1 170 ? 0.279 1.620 -14.832 1.00 88.25 170 GLN A CA 1
ATOM 1380 C C . GLN A 1 170 ? 0.347 0.468 -13.833 1.00 88.25 170 GLN A C 1
ATOM 1382 O O . GLN A 1 170 ? 1.194 -0.414 -13.965 1.00 88.25 170 GLN A O 1
ATOM 1387 N N . ILE A 1 171 ? -0.591 0.454 -12.887 1.00 92.19 171 ILE A N 1
ATOM 1388 C CA . ILE A 1 171 ? -0.794 -0.669 -11.970 1.00 92.19 171 ILE A CA 1
ATOM 1389 C C . ILE A 1 171 ? -1.249 -1.897 -12.761 1.00 92.19 171 ILE A C 1
ATOM 1391 O O . ILE A 1 171 ? -2.190 -1.828 -13.565 1.00 92.19 171 ILE A O 1
ATOM 1395 N N . VAL A 1 172 ? -0.591 -3.020 -12.495 1.00 94.19 172 VAL A N 1
ATOM 1396 C CA . VAL A 1 172 ? -1.009 -4.353 -12.907 1.00 94.19 172 VAL A CA 1
ATOM 1397 C C . VAL A 1 172 ? -1.445 -5.122 -11.663 1.00 94.19 172 VAL A C 1
ATOM 1399 O O . VAL A 1 172 ? -0.624 -5.486 -10.826 1.00 94.19 172 VAL A O 1
ATOM 1402 N N . GLU A 1 173 ? -2.749 -5.340 -11.545 1.00 95.19 173 GLU A N 1
ATOM 1403 C CA . GLU A 1 173 ? -3.389 -5.986 -10.399 1.00 95.19 173 GLU A CA 1
ATOM 1404 C C . GLU A 1 173 ? -3.685 -7.448 -10.697 1.00 95.19 173 GLU A C 1
ATOM 1406 O O . GLU A 1 173 ? -4.108 -7.805 -11.804 1.00 95.19 173 GLU A O 1
ATOM 1411 N N . THR A 1 174 ? -3.506 -8.290 -9.687 1.00 96.62 174 THR A N 1
ATOM 1412 C CA . THR A 1 174 ? -3.607 -9.741 -9.828 1.00 96.62 174 THR A CA 1
ATOM 1413 C C . THR A 1 174 ? -4.814 -10.339 -9.121 1.00 96.62 174 THR A C 1
ATOM 1415 O O . THR A 1 174 ? -5.186 -11.469 -9.421 1.00 96.62 174 THR A O 1
ATOM 1418 N N . THR A 1 175 ? -5.483 -9.587 -8.247 1.00 94.62 175 THR A N 1
ATOM 1419 C CA . THR A 1 175 ? -6.636 -10.077 -7.479 1.00 94.62 175 THR A CA 1
ATOM 1420 C C . THR A 1 175 ? -7.907 -9.300 -7.815 1.00 94.62 175 THR A C 1
ATOM 1422 O O . THR A 1 175 ? -8.751 -9.775 -8.580 1.00 94.62 175 THR A O 1
ATOM 1425 N N . THR A 1 176 ? -8.032 -8.080 -7.300 1.00 90.88 176 THR A N 1
ATOM 1426 C CA . THR A 1 176 ? -9.177 -7.196 -7.499 1.00 90.88 176 THR A CA 1
ATOM 1427 C C . THR A 1 176 ? -8.718 -5.743 -7.531 1.00 90.88 176 THR A C 1
ATOM 1429 O O . THR A 1 176 ? -7.825 -5.389 -6.762 1.00 90.88 176 THR A O 1
ATOM 1432 N N . PRO A 1 177 ? -9.309 -4.890 -8.387 1.00 90.38 177 PRO A N 1
ATOM 1433 C CA . PRO A 1 177 ? -9.060 -3.456 -8.336 1.00 90.38 177 PRO A CA 1
ATOM 1434 C C . PRO A 1 177 ? -9.347 -2.883 -6.945 1.00 90.38 177 PRO A C 1
ATOM 1436 O O . PRO A 1 177 ? -10.234 -3.364 -6.235 1.00 90.38 177 PRO A O 1
ATOM 1439 N N . ARG A 1 178 ? -8.590 -1.849 -6.590 1.00 91.56 178 ARG A N 1
ATOM 1440 C CA . ARG A 1 178 ? -8.700 -1.090 -5.342 1.00 91.56 178 ARG A CA 1
ATOM 1441 C C . ARG A 1 178 ? -8.877 0.390 -5.671 1.00 91.56 178 ARG A C 1
ATOM 1443 O O . ARG A 1 178 ? -8.502 0.829 -6.761 1.00 91.56 178 ARG A O 1
ATOM 1450 N N . GLU A 1 179 ? -9.436 1.143 -4.734 1.00 89.62 179 GLU A N 1
ATOM 1451 C CA . GLU A 1 179 ? -9.709 2.574 -4.900 1.00 89.62 179 GLU A CA 1
ATOM 1452 C C . GLU A 1 179 ? -8.415 3.390 -4.861 1.00 89.62 179 GLU A C 1
ATOM 1454 O O . GLU A 1 179 ? -8.178 4.265 -5.697 1.00 89.62 179 GLU A O 1
ATOM 1459 N N . LEU A 1 180 ? -7.537 3.053 -3.914 1.00 91.88 180 LEU A N 1
ATOM 1460 C CA . LEU A 1 180 ? -6.215 3.644 -3.756 1.00 91.88 180 LEU A CA 1
ATOM 1461 C C . LEU A 1 180 ? -5.188 2.567 -3.436 1.00 91.88 180 LEU A C 1
ATOM 1463 O O . LEU A 1 180 ? -5.493 1.559 -2.804 1.00 91.88 180 LEU A O 1
ATOM 1467 N N . TYR A 1 181 ? -3.953 2.832 -3.835 1.00 94.50 181 TYR A N 1
ATOM 1468 C CA . TYR A 1 181 ? -2.790 2.021 -3.517 1.00 94.50 181 TYR A CA 1
ATOM 1469 C C . TYR A 1 181 ? -1.758 2.943 -2.876 1.00 94.50 181 TYR A C 1
ATOM 1471 O O . TYR A 1 181 ? -1.459 3.998 -3.424 1.00 94.50 181 TYR A O 1
ATOM 1479 N N . PHE A 1 182 ? -1.226 2.582 -1.721 1.00 96.00 182 PHE A N 1
ATOM 1480 C CA . PHE A 1 182 ? -0.157 3.291 -1.037 1.00 96.00 182 PHE A CA 1
ATOM 1481 C C . PHE A 1 182 ? 0.997 2.325 -0.842 1.00 96.00 182 PHE A C 1
ATOM 1483 O O . PHE A 1 182 ? 0.827 1.276 -0.228 1.00 96.00 182 PHE A O 1
ATOM 1490 N N . GLY A 1 183 ? 2.174 2.650 -1.358 1.00 96.00 183 GLY A N 1
ATOM 1491 C CA . GLY A 1 183 ? 3.303 1.752 -1.184 1.00 96.00 183 GLY A CA 1
ATOM 1492 C C . GLY A 1 183 ? 4.570 2.192 -1.877 1.00 96.00 183 GLY A C 1
ATOM 1493 O O . GLY A 1 183 ? 4.674 3.315 -2.384 1.00 96.00 183 GLY A O 1
ATOM 1494 N N . VAL A 1 184 ? 5.519 1.266 -1.886 1.00 94.31 184 VAL A N 1
ATOM 1495 C CA . VAL A 1 184 ? 6.825 1.395 -2.526 1.00 94.31 184 VAL A CA 1
ATOM 1496 C C . VAL A 1 184 ? 6.950 0.391 -3.662 1.00 94.31 184 VAL A C 1
ATOM 1498 O O . VAL A 1 184 ? 6.360 -0.684 -3.613 1.00 94.31 184 VAL A O 1
ATOM 1501 N N . CYS A 1 185 ? 7.699 0.741 -4.704 1.00 93.00 185 CYS A N 1
ATOM 1502 C CA . CYS A 1 185 ? 7.949 -0.121 -5.851 1.00 93.00 185 CYS A CA 1
ATOM 1503 C C . CYS A 1 185 ? 9.433 -0.461 -5.931 1.00 93.00 185 CYS A C 1
ATOM 1505 O O . CYS A 1 185 ? 10.279 0.411 -6.115 1.00 93.00 185 CYS A O 1
ATOM 1507 N N . MET A 1 186 ? 9.716 -1.752 -5.844 1.00 92.31 186 MET A N 1
ATOM 1508 C CA . MET A 1 186 ? 11.041 -2.343 -5.870 1.00 92.31 186 MET A CA 1
ATOM 1509 C C . MET A 1 186 ? 11.437 -2.709 -7.301 1.00 92.31 186 MET A C 1
ATOM 1511 O O . MET A 1 186 ? 10.604 -3.141 -8.107 1.00 92.31 186 MET A O 1
ATOM 1515 N N . LEU A 1 187 ? 12.723 -2.537 -7.608 1.00 90.00 187 LEU A N 1
ATOM 1516 C CA . LEU A 1 187 ? 13.343 -2.839 -8.900 1.00 90.00 187 LEU A CA 1
ATOM 1517 C C . LEU A 1 187 ? 14.569 -3.734 -8.686 1.00 90.00 187 LEU A C 1
ATOM 1519 O O . LEU A 1 187 ? 15.133 -3.760 -7.595 1.00 90.00 187 LEU A O 1
ATOM 1523 N N . GLY A 1 188 ? 15.018 -4.424 -9.738 1.00 88.25 188 GLY A N 1
ATOM 1524 C CA . GLY A 1 188 ? 16.274 -5.185 -9.710 1.00 88.25 188 GLY A CA 1
ATOM 1525 C C . GLY A 1 188 ? 16.365 -6.130 -8.508 1.00 88.25 188 GLY A C 1
ATOM 1526 O O . GLY A 1 188 ? 15.443 -6.903 -8.267 1.00 88.25 188 GLY A O 1
ATOM 1527 N N . SER A 1 189 ? 17.449 -6.029 -7.736 1.00 90.38 189 SER A N 1
ATOM 1528 C CA . SER A 1 189 ? 17.698 -6.905 -6.584 1.00 90.38 189 SER A CA 1
ATOM 1529 C C . SER A 1 189 ? 16.737 -6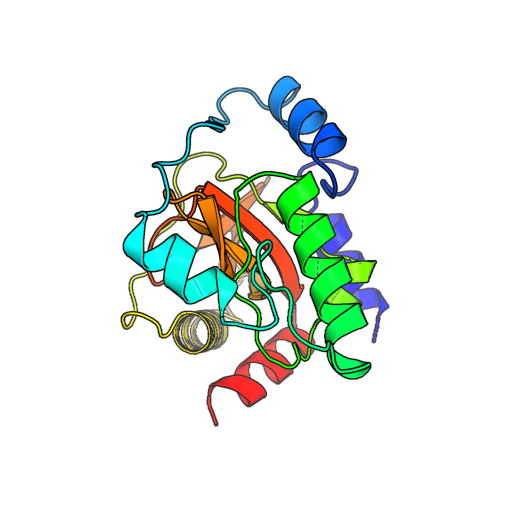.700 -5.407 1.00 90.38 189 SER A C 1
ATOM 1531 O O . SER A 1 189 ? 16.513 -7.639 -4.648 1.00 90.38 189 SER A O 1
ATOM 1533 N N . ASP A 1 190 ? 16.123 -5.519 -5.254 1.00 90.44 190 ASP A N 1
ATOM 1534 C CA . ASP A 1 190 ? 15.060 -5.316 -4.257 1.00 90.44 190 ASP A CA 1
ATOM 1535 C C . ASP A 1 190 ? 13.817 -6.137 -4.625 1.00 90.44 190 ASP A C 1
ATOM 1537 O O . ASP A 1 190 ? 13.209 -6.789 -3.778 1.00 90.44 190 ASP A O 1
ATOM 1541 N N . ALA A 1 191 ? 13.471 -6.162 -5.916 1.00 92.50 191 ALA A N 1
ATOM 1542 C CA . ALA A 1 191 ? 12.363 -6.968 -6.410 1.00 92.50 191 ALA A CA 1
ATOM 1543 C C . ALA A 1 191 ? 12.657 -8.474 -6.304 1.00 92.50 191 ALA A C 1
ATOM 1545 O O . ALA A 1 191 ? 11.748 -9.249 -6.020 1.00 92.50 191 ALA A O 1
ATOM 1546 N N . GLU A 1 192 ? 13.915 -8.891 -6.486 1.00 93.69 192 GLU A N 1
ATOM 1547 C CA . GLU A 1 192 ? 14.344 -10.281 -6.263 1.00 93.69 192 GLU A CA 1
ATOM 1548 C C . GLU A 1 192 ? 14.153 -10.699 -4.805 1.00 93.69 192 GLU A C 1
ATOM 1550 O O . GLU A 1 192 ? 13.472 -11.694 -4.560 1.00 93.69 192 GLU A O 1
ATOM 1555 N N . ARG A 1 193 ? 14.646 -9.894 -3.852 1.00 93.62 193 ARG A N 1
ATOM 1556 C CA . ARG A 1 193 ? 14.471 -10.143 -2.411 1.00 93.62 193 ARG A CA 1
ATOM 1557 C C . ARG A 1 193 ? 13.004 -10.244 -2.008 1.00 93.62 193 ARG A C 1
ATOM 1559 O O . ARG A 1 193 ? 12.641 -11.135 -1.247 1.00 93.62 193 ARG A O 1
ATOM 1566 N N . PHE A 1 194 ? 12.156 -9.359 -2.535 1.00 94.12 194 PHE A N 1
ATOM 1567 C CA . PHE A 1 194 ? 10.713 -9.455 -2.319 1.00 94.12 194 PHE A CA 1
ATOM 1568 C C . PHE A 1 194 ? 10.150 -10.781 -2.837 1.00 94.12 194 PHE A C 1
ATOM 1570 O O . PHE A 1 194 ? 9.351 -11.423 -2.167 1.00 94.12 194 PHE A O 1
ATOM 1577 N N . CYS A 1 195 ? 10.548 -11.211 -4.035 1.00 94.94 195 CYS A N 1
ATOM 1578 C CA . CYS A 1 195 ? 10.034 -12.460 -4.587 1.00 94.94 195 CYS A CA 1
ATOM 1579 C C . CYS A 1 195 ? 10.483 -13.673 -3.764 1.00 94.94 195 CYS A C 1
ATOM 1581 O O . CYS A 1 195 ? 9.677 -14.568 -3.525 1.00 94.94 195 CYS A O 1
ATOM 1583 N N . GLU A 1 196 ? 11.739 -13.693 -3.317 1.00 94.88 196 GLU A N 1
ATOM 1584 C CA . GLU A 1 196 ? 12.274 -14.737 -2.439 1.00 94.88 196 GLU A CA 1
ATOM 1585 C C . GLU A 1 196 ? 11.494 -14.819 -1.121 1.00 94.88 196 GLU A C 1
ATOM 1587 O O . GLU A 1 196 ? 11.143 -15.915 -0.692 1.00 94.88 196 GLU A O 1
ATOM 1592 N N . SER A 1 197 ? 11.142 -13.682 -0.510 1.00 93.75 197 SER A N 1
ATOM 1593 C CA . SER A 1 197 ? 10.449 -13.668 0.786 1.00 93.75 197 SER A CA 1
ATOM 1594 C C . SER A 1 197 ? 8.994 -14.146 0.742 1.00 93.75 197 SER A C 1
ATOM 1596 O O . SER A 1 197 ? 8.455 -14.514 1.784 1.00 93.75 197 SER A O 1
ATOM 1598 N N . VAL A 1 198 ? 8.349 -14.148 -0.432 1.00 92.69 198 VAL A N 1
ATOM 1599 C CA . VAL A 1 198 ? 6.922 -14.507 -0.573 1.00 92.69 198 VAL A CA 1
ATOM 1600 C C . VAL A 1 198 ? 6.675 -15.803 -1.350 1.00 92.69 198 VAL A C 1
ATOM 1602 O O . VAL A 1 198 ? 5.548 -16.307 -1.340 1.00 92.69 198 VAL A O 1
ATOM 1605 N N . CYS A 1 199 ? 7.688 -16.330 -2.047 1.00 83.25 199 CYS A N 1
ATOM 1606 C CA . CYS A 1 199 ? 7.582 -17.549 -2.862 1.00 83.25 199 CYS A CA 1
ATOM 1607 C C . CYS A 1 199 ? 8.237 -18.789 -2.234 1.00 83.25 199 CYS A C 1
ATOM 1609 O O . CYS A 1 199 ? 8.066 -19.877 -2.783 1.00 83.25 199 CYS A O 1
ATOM 1611 N N . MET A 1 200 ? 8.985 -18.632 -1.138 1.00 62.34 200 MET A N 1
ATOM 1612 C CA . MET A 1 200 ? 9.447 -19.747 -0.298 1.00 62.34 200 MET A CA 1
ATOM 1613 C C . MET A 1 200 ? 8.360 -20.164 0.693 1.00 62.34 200 MET A C 1
ATOM 1615 O O . MET A 1 200 ? 8.244 -21.385 0.934 1.00 62.34 200 MET A O 1
#